Protein AF-A0AA39NQG2-F1 (afdb_monomer_lite)

Organism: Armillaria tabescens (NCBI:txid1929756)

Structure (mmCIF, N/CA/C/O backbone):
data_AF-A0AA39NQG2-F1
#
_entry.id   AF-A0AA39NQG2-F1
#
loop_
_atom_site.group_PDB
_atom_site.id
_atom_site.type_symbol
_atom_site.label_atom_id
_atom_site.label_alt_id
_atom_site.label_comp_id
_atom_site.label_asym_id
_atom_site.label_entity_id
_atom_site.label_seq_id
_atom_site.pdbx_PDB_ins_code
_atom_site.Cartn_x
_atom_site.Cartn_y
_atom_site.Cartn_z
_atom_site.occupancy
_atom_site.B_iso_or_equiv
_atom_site.auth_seq_id
_atom_site.auth_comp_id
_atom_site.auth_asym_id
_atom_site.auth_atom_id
_atom_site.pdbx_PDB_model_num
ATOM 1 N N . MET A 1 1 ? 39.127 31.289 37.286 1.00 45.72 1 MET A N 1
ATOM 2 C CA . MET A 1 1 ? 39.505 29.941 36.790 1.00 45.72 1 MET A CA 1
ATOM 3 C C . MET A 1 1 ? 38.501 28.937 37.347 1.00 45.72 1 MET A C 1
ATOM 5 O O . MET A 1 1 ? 38.246 29.080 38.537 1.00 45.72 1 MET A O 1
ATOM 9 N N . PRO A 1 2 ? 37.944 27.947 36.611 1.00 55.53 2 PRO A N 1
ATOM 10 C CA . PRO A 1 2 ? 37.909 27.670 35.160 1.00 55.53 2 PRO A CA 1
ATOM 11 C C . PRO A 1 2 ? 36.460 27.720 34.583 1.00 55.53 2 PRO A C 1
ATOM 13 O O . PRO A 1 2 ? 35.492 27.380 35.250 1.00 55.53 2 PRO A O 1
ATOM 16 N N . ARG A 1 3 ? 36.221 28.324 33.411 1.00 52.41 3 ARG A N 1
ATOM 17 C CA . ARG A 1 3 ? 36.031 27.669 32.093 1.00 52.41 3 ARG A CA 1
ATOM 18 C C . ARG A 1 3 ? 35.315 26.307 32.132 1.00 52.41 3 ARG A C 1
ATOM 20 O O . ARG A 1 3 ? 35.957 25.282 32.325 1.00 52.41 3 ARG A O 1
ATOM 27 N N . ARG A 1 4 ? 34.016 26.291 31.808 1.00 50.88 4 ARG A N 1
ATOM 28 C CA . ARG A 1 4 ? 33.350 25.113 31.232 1.00 50.88 4 ARG A CA 1
ATOM 29 C C . ARG A 1 4 ? 32.988 25.407 29.782 1.00 50.88 4 ARG A C 1
ATOM 31 O O . ARG A 1 4 ? 32.039 26.132 29.508 1.00 50.88 4 ARG A O 1
ATOM 38 N N . ARG A 1 5 ? 33.803 24.846 28.888 1.00 54.91 5 ARG A N 1
ATOM 39 C CA . ARG A 1 5 ? 33.453 24.590 27.493 1.00 54.91 5 ARG A CA 1
ATOM 40 C C . ARG A 1 5 ? 32.221 23.691 27.463 1.00 54.91 5 ARG A C 1
ATOM 42 O O . ARG A 1 5 ? 32.147 22.725 28.223 1.00 54.91 5 ARG A O 1
ATOM 49 N N . ARG A 1 6 ? 31.282 24.003 26.583 1.00 56.03 6 ARG A N 1
ATOM 50 C CA . ARG A 1 6 ? 30.398 22.997 26.011 1.00 56.03 6 ARG A CA 1
ATOM 51 C C . ARG A 1 6 ? 30.337 23.306 24.527 1.00 56.03 6 ARG A C 1
ATOM 53 O O . ARG A 1 6 ? 29.522 24.099 24.075 1.00 56.03 6 ARG A O 1
ATOM 60 N N . ASP A 1 7 ? 31.320 22.752 23.836 1.00 51.62 7 ASP A N 1
ATOM 61 C CA . ASP A 1 7 ? 31.281 22.562 22.401 1.00 51.62 7 ASP A CA 1
ATOM 62 C C . ASP A 1 7 ? 30.131 21.571 22.168 1.00 51.62 7 ASP A C 1
ATOM 64 O O . ASP A 1 7 ? 30.195 20.419 22.594 1.00 51.62 7 ASP A O 1
ATOM 68 N N . SER A 1 8 ? 29.007 22.062 21.652 1.00 57.19 8 SER A N 1
ATOM 69 C CA . SER A 1 8 ? 27.953 21.217 21.097 1.00 57.19 8 SER A CA 1
ATOM 70 C C . SER A 1 8 ? 28.073 21.312 19.587 1.00 57.19 8 SER A C 1
ATOM 72 O O . SER A 1 8 ? 27.482 22.190 18.953 1.00 57.19 8 SER A O 1
ATOM 74 N N . GLU A 1 9 ? 28.919 20.429 19.069 1.00 49.59 9 GLU A N 1
ATOM 75 C CA . GLU A 1 9 ? 28.976 19.999 17.679 1.00 49.59 9 GLU A CA 1
ATOM 76 C C . GLU A 1 9 ? 27.547 19.690 17.223 1.00 49.59 9 GLU A C 1
ATOM 78 O O . GLU A 1 9 ? 26.896 18.762 17.701 1.00 49.59 9 GLU A O 1
ATOM 83 N N . SER A 1 10 ? 27.018 20.540 16.350 1.00 49.47 10 SER A N 1
ATOM 84 C CA . SER A 1 10 ? 25.818 20.235 15.581 1.00 49.47 10 SER A CA 1
ATOM 85 C C . SER A 1 10 ? 26.284 19.590 14.285 1.00 49.47 10 SER A C 1
ATOM 87 O O . SER A 1 10 ? 26.287 20.217 13.228 1.00 49.47 10 SER A O 1
ATOM 89 N N . ASP A 1 11 ? 26.682 18.321 14.392 1.00 41.28 11 ASP A N 1
ATOM 90 C CA . ASP A 1 11 ? 26.715 17.400 13.261 1.00 41.28 11 ASP A CA 1
ATOM 91 C C . ASP A 1 11 ? 25.273 17.202 12.789 1.00 41.28 11 ASP A C 1
ATOM 93 O O . ASP A 1 11 ? 24.561 16.272 13.169 1.00 41.28 11 ASP A O 1
ATOM 97 N N . THR A 1 12 ? 24.808 18.149 11.976 1.00 50.22 12 THR A N 1
ATOM 98 C CA . THR A 1 12 ? 23.612 17.958 11.165 1.00 50.22 12 THR A CA 1
ATOM 99 C C . THR A 1 12 ? 24.048 17.054 10.025 1.00 50.22 12 THR A C 1
ATOM 101 O O . THR A 1 12 ? 24.598 17.512 9.025 1.00 50.22 12 THR A O 1
ATOM 104 N N . ALA A 1 13 ? 23.899 15.751 10.259 1.00 45.00 13 ALA A N 1
ATOM 105 C CA . ALA A 1 13 ? 24.133 14.708 9.281 1.00 45.00 13 ALA A CA 1
ATOM 106 C C . ALA A 1 13 ? 23.474 15.079 7.947 1.00 45.00 13 ALA A C 1
ATOM 108 O O . ALA A 1 13 ? 22.333 15.540 7.904 1.00 45.00 13 ALA A O 1
ATOM 109 N N . LEU A 1 14 ? 24.247 14.886 6.881 1.00 46.06 14 LEU A N 1
ATOM 110 C CA . LEU A 1 14 ? 23.876 15.117 5.498 1.00 46.06 14 LEU A CA 1
ATOM 111 C C . LEU A 1 14 ? 22.499 14.517 5.190 1.00 46.06 14 LEU A C 1
ATOM 113 O O . LEU A 1 14 ? 22.365 13.297 5.082 1.00 46.06 14 LEU A O 1
ATOM 117 N N . SER A 1 15 ? 21.506 15.369 4.940 1.00 40.84 15 SER A N 1
ATOM 118 C CA . SER A 1 15 ? 20.406 14.988 4.061 1.00 40.84 15 SER A CA 1
ATOM 119 C C . SER A 1 15 ? 21.021 14.754 2.690 1.00 40.84 15 SER A C 1
ATOM 121 O O . SER A 1 15 ? 21.443 15.692 2.013 1.00 40.84 15 SER A O 1
ATOM 123 N N . THR A 1 16 ? 21.135 13.488 2.305 1.00 49.53 16 THR A N 1
ATOM 124 C CA . THR A 1 16 ? 21.428 13.075 0.934 1.00 49.53 16 THR A CA 1
ATOM 125 C C . THR A 1 16 ? 20.194 13.416 0.100 1.00 49.53 16 THR A C 1
ATOM 127 O O . THR A 1 16 ? 19.411 12.550 -0.266 1.00 49.53 16 THR A O 1
ATOM 130 N N . GLU A 1 17 ? 19.947 14.707 -0.121 1.00 48.66 17 GLU A N 1
ATOM 131 C CA . GLU A 1 17 ? 18.965 15.153 -1.097 1.00 48.66 17 GLU A CA 1
ATOM 132 C C . GLU A 1 17 ? 19.571 14.846 -2.464 1.00 48.66 17 GLU A C 1
ATOM 134 O O . GLU A 1 17 ? 20.344 15.631 -3.016 1.00 48.66 17 GLU A O 1
ATOM 139 N N . SER A 1 18 ? 19.280 13.653 -2.986 1.00 57.19 18 SER A N 1
ATOM 140 C CA . SER A 1 18 ? 19.480 13.347 -4.396 1.00 57.19 18 SER A CA 1
ATOM 141 C C . SER A 1 18 ? 18.770 14.440 -5.194 1.00 57.19 18 SER A C 1
ATOM 143 O O . SER A 1 18 ? 17.544 14.521 -5.227 1.00 57.19 18 SER A O 1
ATOM 145 N N . SER A 1 19 ? 19.561 15.338 -5.783 1.00 60.22 19 SER A N 1
ATOM 146 C CA . SER A 1 19 ? 19.112 16.557 -6.471 1.00 60.22 19 SER A CA 1
ATOM 147 C C . SER A 1 19 ? 18.327 16.266 -7.762 1.00 60.22 19 SER A C 1
ATOM 149 O O . SER A 1 19 ? 17.821 17.182 -8.419 1.00 60.22 19 SER A O 1
ATOM 151 N N . SER A 1 20 ? 18.205 14.997 -8.145 1.00 77.25 20 SER A N 1
ATOM 152 C CA . SER A 1 20 ? 17.468 14.587 -9.328 1.00 77.25 20 SER A CA 1
ATOM 153 C C . SER A 1 20 ? 15.964 14.632 -9.120 1.00 77.25 20 SER A C 1
ATOM 155 O O . SER A 1 20 ? 15.408 14.135 -8.145 1.00 77.25 20 SER A O 1
ATOM 157 N N . SER A 1 21 ? 15.272 15.175 -10.119 1.00 88.94 21 SER A N 1
ATOM 158 C CA . SER A 1 21 ? 13.817 15.073 -10.196 1.00 88.94 21 SER A CA 1
ATOM 159 C C . SER A 1 21 ? 13.371 13.604 -10.277 1.00 88.94 21 SER A C 1
ATOM 161 O O . SER A 1 21 ? 14.021 12.823 -10.987 1.00 88.94 21 SER A O 1
ATOM 163 N N . PRO A 1 22 ? 12.249 13.240 -9.625 1.00 93.00 22 PRO A N 1
ATOM 164 C CA . PRO A 1 22 ? 11.753 11.871 -9.607 1.00 93.00 22 PRO A CA 1
ATOM 165 C C . PRO A 1 22 ? 11.480 11.356 -11.022 1.00 93.00 22 PRO A C 1
ATOM 167 O O . PRO A 1 22 ? 11.115 12.118 -11.924 1.00 93.00 22 PRO A O 1
ATOM 170 N N . VAL A 1 23 ? 11.679 10.056 -11.224 1.00 95.38 23 VAL A N 1
ATOM 171 C CA . VAL A 1 23 ? 11.378 9.373 -12.489 1.00 95.38 23 VAL A CA 1
ATOM 172 C C . VAL A 1 23 ? 9.986 8.765 -12.387 1.00 95.38 23 VAL A C 1
ATOM 174 O O . VAL A 1 23 ? 9.627 8.229 -11.342 1.00 95.38 23 VAL A O 1
ATOM 177 N N . SER A 1 24 ? 9.200 8.846 -13.460 1.00 96.19 24 SER A N 1
ATOM 178 C CA . SER A 1 24 ? 7.830 8.339 -13.494 1.00 96.19 24 SER A CA 1
ATOM 179 C C . SER A 1 24 ? 7.592 7.347 -14.629 1.00 96.19 24 SER A C 1
ATOM 181 O O . SER A 1 24 ? 8.215 7.424 -15.693 1.00 96.19 24 SER A O 1
ATOM 183 N N . ARG A 1 25 ? 6.689 6.392 -14.394 1.00 96.25 25 ARG A N 1
ATOM 184 C CA . ARG A 1 25 ? 6.181 5.439 -15.391 1.00 96.25 25 ARG A CA 1
ATOM 185 C C . ARG A 1 25 ? 4.843 4.877 -14.928 1.00 96.25 25 ARG A C 1
ATOM 187 O O . ARG A 1 25 ? 4.711 4.494 -13.774 1.00 96.25 25 ARG A O 1
ATOM 194 N N . ASP A 1 26 ? 3.864 4.807 -15.827 1.00 93.69 26 ASP A N 1
ATOM 195 C CA . ASP A 1 26 ? 2.546 4.196 -15.581 1.00 93.69 26 ASP A CA 1
ATOM 196 C C . ASP A 1 26 ? 1.810 4.728 -14.331 1.00 93.69 26 ASP A C 1
ATOM 198 O O . ASP A 1 26 ? 1.076 3.995 -13.675 1.00 93.69 26 ASP A O 1
ATOM 202 N N . GLY A 1 27 ? 2.017 6.001 -13.976 1.00 94.31 27 GLY A N 1
ATOM 203 C CA . GLY A 1 27 ? 1.431 6.612 -12.774 1.00 94.31 27 GLY A CA 1
ATOM 204 C C . GLY A 1 27 ? 2.169 6.308 -11.463 1.00 94.31 27 GLY A C 1
ATOM 205 O O . GLY A 1 27 ? 1.760 6.800 -10.413 1.00 94.31 27 GLY A O 1
ATOM 206 N N . PHE A 1 28 ? 3.266 5.552 -11.521 1.00 97.19 28 PHE A N 1
ATOM 207 C CA . PHE A 1 28 ? 4.201 5.357 -10.418 1.00 97.19 28 PHE A CA 1
ATOM 208 C C . PHE A 1 28 ? 5.394 6.297 -10.548 1.00 97.19 28 PHE A C 1
ATOM 210 O O . PHE A 1 28 ? 5.809 6.656 -11.654 1.00 97.19 28 PHE A O 1
ATOM 217 N N . PHE A 1 29 ? 5.962 6.666 -9.406 1.00 97.25 29 PHE A N 1
ATOM 218 C CA . PHE A 1 29 ? 7.083 7.585 -9.298 1.00 97.25 29 PHE A CA 1
ATOM 219 C C . PHE A 1 29 ? 8.147 7.017 -8.359 1.00 97.25 29 PHE A C 1
ATOM 221 O O . PHE A 1 29 ? 7.831 6.285 -7.424 1.00 97.25 29 PHE A O 1
ATOM 228 N N . TYR A 1 30 ? 9.405 7.376 -8.599 1.00 96.38 30 TYR A N 1
ATOM 229 C CA . TYR A 1 30 ? 10.538 7.014 -7.753 1.00 96.38 30 TYR A CA 1
ATOM 230 C C . TYR A 1 30 ? 11.434 8.236 -7.542 1.00 96.38 30 TYR A C 1
ATOM 232 O O . TYR A 1 30 ? 11.827 8.891 -8.512 1.00 96.38 30 TYR A O 1
ATOM 240 N N . ASP A 1 31 ? 11.729 8.557 -6.283 1.00 94.00 31 ASP A N 1
ATOM 241 C CA . ASP A 1 31 ? 12.478 9.748 -5.848 1.00 94.00 31 ASP A CA 1
ATOM 242 C C . ASP A 1 31 ? 13.848 9.439 -5.226 1.00 94.00 31 ASP A C 1
ATOM 244 O O . ASP A 1 31 ? 14.484 10.342 -4.694 1.00 94.00 31 ASP A O 1
ATOM 248 N N . GLY A 1 32 ? 14.292 8.181 -5.268 1.00 91.94 32 GLY A N 1
ATOM 249 C CA . GLY A 1 32 ? 15.520 7.734 -4.606 1.00 91.94 32 GLY A CA 1
ATOM 250 C C . GLY A 1 32 ? 15.270 7.034 -3.272 1.00 91.94 32 GLY A C 1
ATOM 251 O O . GLY A 1 32 ? 16.029 6.130 -2.924 1.00 91.94 32 GLY A O 1
ATOM 252 N N . HIS A 1 33 ? 14.183 7.372 -2.570 1.00 91.81 33 HIS A N 1
ATOM 253 C CA . HIS A 1 33 ? 13.829 6.759 -1.288 1.00 91.81 33 HIS A CA 1
ATOM 254 C C . HIS A 1 33 ? 12.900 5.561 -1.451 1.00 91.81 33 HIS A C 1
ATOM 256 O O . HIS A 1 33 ? 13.041 4.570 -0.736 1.00 91.81 33 HIS A O 1
ATOM 262 N N . GLY A 1 34 ? 11.961 5.632 -2.392 1.00 94.19 34 GLY A N 1
ATOM 263 C CA . GLY A 1 34 ? 11.066 4.517 -2.657 1.00 94.19 34 GLY A CA 1
ATOM 264 C C . GLY A 1 34 ? 10.059 4.792 -3.761 1.00 94.19 34 GLY A C 1
ATOM 265 O O . GLY A 1 34 ? 9.941 5.902 -4.281 1.00 94.19 34 GLY A O 1
ATOM 266 N N . LEU A 1 35 ? 9.311 3.748 -4.112 1.00 96.56 35 LEU A N 1
ATOM 267 C CA . LEU A 1 35 ? 8.194 3.853 -5.037 1.00 96.56 35 LEU A CA 1
ATOM 268 C C . LEU A 1 35 ? 7.014 4.564 -4.360 1.00 96.56 35 LEU A C 1
ATOM 270 O O . LEU A 1 35 ? 6.553 4.152 -3.292 1.00 96.56 35 LEU A O 1
ATOM 274 N N . PHE A 1 36 ? 6.475 5.595 -5.003 1.00 97.50 36 PHE A N 1
ATOM 275 C CA . PHE A 1 36 ? 5.274 6.286 -4.547 1.00 97.50 36 PHE A CA 1
ATOM 276 C C . PHE A 1 36 ? 4.273 6.510 -5.678 1.00 97.50 36 PHE A C 1
ATOM 278 O O . PHE A 1 36 ? 4.601 6.489 -6.865 1.00 97.50 36 PHE A O 1
ATOM 285 N N . VAL A 1 37 ? 3.024 6.735 -5.282 1.00 97.44 37 VAL A N 1
ATOM 286 C CA . VAL A 1 37 ? 1.923 7.121 -6.168 1.00 97.44 37 VAL A CA 1
ATOM 287 C C . VAL A 1 37 ? 1.378 8.456 -5.680 1.00 97.44 37 VAL A C 1
ATOM 289 O O . VAL A 1 37 ? 1.297 8.702 -4.473 1.00 97.44 37 VAL A O 1
ATOM 292 N N . GLU A 1 38 ? 1.008 9.326 -6.614 1.00 96.69 38 GLU A N 1
ATOM 293 C CA . GLU A 1 38 ? 0.337 10.587 -6.308 1.00 96.69 38 GLU A CA 1
ATOM 294 C C . GLU A 1 38 ? -1.180 10.412 -6.421 1.00 96.69 38 GLU A C 1
ATOM 296 O O . GLU A 1 38 ? -1.715 10.136 -7.494 1.00 96.69 38 GLU A O 1
ATOM 301 N N . VAL A 1 39 ? -1.885 10.572 -5.299 1.00 96.12 39 VAL A N 1
ATOM 302 C CA . VAL A 1 39 ? -3.352 10.544 -5.233 1.00 96.12 39 VAL A CA 1
ATOM 303 C C . VAL A 1 39 ? -3.821 11.841 -4.597 1.00 96.12 39 VAL A C 1
ATOM 305 O O . VAL A 1 39 ? -3.354 12.206 -3.523 1.00 96.12 39 VAL A O 1
ATOM 308 N N . ASP A 1 40 ? -4.744 12.545 -5.256 1.00 93.75 40 ASP A N 1
ATOM 309 C CA . ASP A 1 40 ? -5.255 13.845 -4.800 1.00 93.75 40 ASP A CA 1
ATOM 310 C C . ASP A 1 40 ? -4.115 14.862 -4.527 1.00 93.75 40 ASP A C 1
ATOM 312 O O . ASP A 1 40 ? -4.145 15.605 -3.548 1.00 93.75 40 ASP A O 1
ATOM 316 N N . SER A 1 41 ? -3.085 14.864 -5.389 1.00 94.44 41 SER A N 1
ATOM 317 C CA . SER A 1 41 ? -1.869 15.698 -5.283 1.00 94.44 41 SER A CA 1
ATOM 318 C C . SER A 1 41 ? -0.993 15.434 -4.049 1.00 94.44 41 SER A C 1
ATOM 320 O O . SER A 1 41 ? -0.126 16.243 -3.720 1.00 94.44 41 SER A O 1
ATOM 322 N N . ILE A 1 42 ? -1.195 14.305 -3.368 1.00 95.94 42 ILE A N 1
ATOM 323 C CA . ILE A 1 42 ? -0.416 13.889 -2.200 1.00 95.94 42 ILE A CA 1
ATOM 324 C C . ILE A 1 42 ? 0.352 12.612 -2.542 1.00 95.94 42 ILE A C 1
ATOM 326 O O . ILE A 1 42 ? -0.193 11.672 -3.121 1.00 95.94 42 ILE A O 1
ATOM 330 N N . ARG A 1 43 ? 1.636 12.586 -2.171 1.00 96.56 43 ARG A N 1
ATOM 331 C CA . ARG A 1 43 ? 2.531 11.443 -2.378 1.00 96.56 43 ARG A CA 1
ATOM 332 C C . ARG A 1 43 ? 2.326 10.394 -1.298 1.00 96.56 43 ARG A C 1
ATOM 334 O O . ARG A 1 43 ? 2.337 10.708 -0.107 1.00 96.56 43 ARG A O 1
ATOM 341 N N . HIS A 1 44 ? 2.198 9.144 -1.721 1.00 97.12 44 HIS A N 1
ATOM 342 C CA . HIS A 1 44 ? 2.081 8.003 -0.826 1.00 97.12 44 HIS A CA 1
ATOM 343 C C . HIS A 1 44 ? 3.012 6.877 -1.241 1.00 97.12 44 HIS A C 1
ATOM 345 O O . HIS A 1 44 ? 2.885 6.321 -2.335 1.00 97.12 44 HIS A O 1
ATOM 351 N N . TYR A 1 45 ? 3.903 6.515 -0.326 1.00 97.25 45 TYR A N 1
ATOM 352 C CA . TYR A 1 45 ? 4.708 5.306 -0.420 1.00 97.25 45 TYR A CA 1
ATOM 353 C C . TYR A 1 45 ? 3.865 4.074 -0.083 1.00 97.25 45 TYR A C 1
ATOM 355 O O . TYR A 1 45 ? 2.809 4.176 0.558 1.00 97.25 45 TYR A O 1
ATOM 363 N N . ARG A 1 46 ? 4.337 2.914 -0.534 1.00 96.62 46 ARG A N 1
ATOM 364 C CA . ARG A 1 46 ? 3.779 1.622 -0.132 1.00 96.62 46 ARG A CA 1
ATOM 365 C C . ARG A 1 46 ? 4.001 1.431 1.371 1.00 96.62 46 ARG A C 1
ATOM 367 O O . ARG A 1 46 ? 5.091 1.693 1.866 1.00 96.62 46 ARG A O 1
ATOM 374 N N . GLU A 1 47 ? 2.952 1.033 2.079 1.00 96.50 47 GLU A N 1
ATOM 375 C CA . GLU A 1 47 ? 3.032 0.655 3.494 1.00 96.50 47 GLU A CA 1
ATOM 376 C C . GLU A 1 47 ? 3.330 -0.847 3.595 1.00 96.50 47 GLU A C 1
ATOM 378 O O . GLU A 1 47 ? 2.950 -1.605 2.704 1.00 96.50 47 GLU A O 1
ATOM 383 N N . ASP A 1 48 ? 3.985 -1.290 4.665 1.00 95.12 48 ASP A N 1
ATOM 384 C CA . ASP A 1 48 ? 4.197 -2.721 4.901 1.00 95.12 48 ASP A CA 1
ATOM 385 C C . ASP A 1 48 ? 2.863 -3.437 5.158 1.00 95.12 48 ASP A C 1
ATOM 387 O O . ASP A 1 48 ? 1.945 -2.861 5.754 1.00 95.12 48 ASP A O 1
ATOM 391 N N . SER A 1 49 ? 2.752 -4.708 4.755 1.00 94.69 49 SER A N 1
ATOM 392 C CA . SER A 1 49 ? 1.517 -5.493 4.918 1.00 94.69 49 SER A CA 1
ATOM 393 C C . SER A 1 49 ? 1.055 -5.553 6.371 1.00 94.69 49 SER A C 1
ATOM 395 O O . SER A 1 49 ? -0.126 -5.355 6.643 1.00 94.69 49 SER A O 1
ATOM 397 N N . ASP A 1 50 ? 1.987 -5.741 7.304 1.00 95.00 50 ASP A N 1
ATOM 398 C CA . ASP A 1 50 ? 1.704 -5.885 8.734 1.00 95.00 50 ASP A CA 1
ATOM 399 C C . ASP A 1 50 ? 1.167 -4.579 9.325 1.00 95.00 50 ASP A C 1
ATOM 401 O O . ASP A 1 50 ? 0.147 -4.556 10.021 1.00 95.00 50 ASP A O 1
ATOM 405 N N . SER A 1 51 ? 1.824 -3.465 8.990 1.00 95.00 51 SER A N 1
ATOM 406 C CA . SER A 1 51 ? 1.416 -2.116 9.387 1.00 95.00 51 SER A CA 1
ATOM 407 C C . SER A 1 51 ? 0.050 -1.756 8.803 1.00 95.00 51 SER A C 1
ATOM 409 O O . SER A 1 51 ? -0.799 -1.185 9.495 1.00 95.00 51 SER A O 1
ATOM 411 N N . LEU A 1 52 ? -0.194 -2.121 7.541 1.00 96.00 52 LEU A N 1
ATOM 412 C CA . LEU A 1 52 ? -1.466 -1.892 6.870 1.00 96.00 52 LEU A CA 1
ATOM 413 C C . LEU A 1 52 ? -2.583 -2.750 7.474 1.00 96.00 52 LEU A C 1
ATOM 415 O O . LEU A 1 52 ? -3.674 -2.235 7.726 1.00 96.00 52 LEU A O 1
ATOM 419 N N . HIS A 1 53 ? -2.314 -4.023 7.761 1.00 95.94 53 HIS A N 1
ATOM 420 C CA . HIS A 1 53 ? -3.262 -4.925 8.404 1.00 95.94 53 HIS A CA 1
ATOM 421 C C . HIS A 1 53 ? -3.639 -4.413 9.800 1.00 95.94 53 HIS A C 1
ATOM 423 O O . HIS A 1 53 ? -4.821 -4.218 10.081 1.00 95.94 53 HIS A O 1
ATOM 429 N N . ALA A 1 54 ? -2.650 -4.061 10.630 1.00 94.56 54 ALA A N 1
ATOM 430 C CA . ALA A 1 54 ? -2.871 -3.496 11.962 1.00 94.56 54 ALA A CA 1
ATOM 431 C C . ALA A 1 54 ? -3.722 -2.213 11.938 1.00 94.56 54 ALA A C 1
ATOM 433 O O . ALA A 1 54 ? -4.523 -1.972 12.844 1.00 94.56 54 ALA A O 1
ATOM 434 N N . LEU A 1 55 ? -3.576 -1.394 10.892 1.00 94.94 55 LEU A N 1
ATOM 435 C CA . LEU A 1 55 ? -4.377 -0.189 10.679 1.00 94.94 55 LEU A CA 1
ATOM 436 C C . LEU A 1 55 ? -5.833 -0.510 10.289 1.00 94.94 55 LEU A C 1
ATOM 438 O O . LEU A 1 55 ? -6.757 0.210 10.680 1.00 94.94 55 LEU A O 1
ATOM 442 N N . LEU A 1 56 ? -6.047 -1.563 9.496 1.00 94.88 56 LEU A N 1
ATOM 443 C CA . LEU A 1 56 ? -7.365 -1.978 9.008 1.00 94.88 56 LEU A CA 1
ATOM 444 C C . LEU A 1 56 ? -8.172 -2.734 10.065 1.00 94.88 56 LEU A C 1
ATOM 446 O O . LEU A 1 56 ? -9.387 -2.542 10.138 1.00 94.88 56 LEU A O 1
ATOM 450 N N . THR A 1 57 ? -7.510 -3.539 10.894 1.00 94.75 57 THR A N 1
ATOM 451 C CA . THR A 1 57 ? -8.126 -4.324 11.972 1.00 94.75 57 THR A CA 1
ATOM 452 C C . THR A 1 57 ? -8.036 -3.640 13.333 1.00 94.75 57 THR A C 1
ATOM 454 O O . THR A 1 57 ? -8.246 -4.286 14.360 1.00 94.75 57 THR A O 1
ATOM 457 N N . HIS A 1 58 ? -7.700 -2.347 13.372 1.00 93.56 58 HIS A N 1
ATOM 458 C CA . HIS A 1 58 ? -7.616 -1.613 14.626 1.00 93.56 58 HIS A CA 1
ATOM 459 C C . HIS A 1 58 ? -8.968 -1.612 15.350 1.00 93.56 58 HIS A C 1
ATOM 461 O O . HIS A 1 58 ? -9.991 -1.214 14.788 1.00 93.56 58 HIS A O 1
ATOM 467 N N . VAL A 1 59 ? -8.948 -2.020 16.617 1.00 91.25 59 VAL A N 1
ATOM 468 C CA . VAL A 1 59 ? -10.093 -1.962 17.525 1.00 91.25 59 VAL A CA 1
ATOM 469 C C . VAL A 1 59 ? -9.754 -0.975 18.632 1.00 91.25 59 VAL A C 1
ATOM 471 O O . VAL A 1 59 ? -8.709 -1.106 19.273 1.00 91.25 59 VAL A O 1
ATOM 474 N N . ASP A 1 60 ? -10.637 0.000 18.851 1.00 88.25 60 ASP A N 1
ATOM 475 C CA . ASP A 1 60 ? -10.447 0.991 19.906 1.00 88.25 60 ASP A CA 1
ATOM 476 C C . ASP A 1 60 ? -10.320 0.290 21.271 1.00 88.25 60 ASP A C 1
ATOM 478 O O . ASP A 1 60 ? -11.121 -0.598 21.593 1.00 88.25 60 ASP A O 1
ATOM 482 N N . PRO A 1 61 ? -9.322 0.664 22.093 1.00 87.94 61 PRO A N 1
ATOM 483 C CA . PRO A 1 61 ? -9.136 0.049 23.395 1.00 87.94 61 PRO A CA 1
ATOM 484 C C . PRO A 1 61 ? -10.359 0.309 24.287 1.00 87.94 61 PRO A C 1
ATOM 486 O O . PRO A 1 61 ? -10.945 1.397 24.234 1.00 87.94 61 PRO A O 1
ATOM 489 N N . PRO A 1 62 ? -10.742 -0.655 25.144 1.00 88.81 62 PRO A N 1
ATOM 490 C CA . PRO A 1 62 ? -11.865 -0.465 26.045 1.00 88.81 62 PRO A CA 1
ATOM 491 C C . PRO A 1 62 ? -11.600 0.713 26.997 1.00 88.81 62 PRO A C 1
ATOM 493 O O . PRO A 1 62 ? -10.447 0.973 27.364 1.00 88.81 62 PRO A O 1
ATOM 496 N N . PRO A 1 63 ? -12.658 1.419 27.434 1.00 90.88 63 PRO A N 1
ATOM 497 C CA . PRO A 1 63 ? -12.514 2.531 28.357 1.00 90.88 63 PRO A CA 1
ATOM 498 C C . PRO A 1 63 ? -11.880 2.063 29.668 1.00 90.88 63 PRO A C 1
ATOM 500 O O . PRO A 1 63 ? -12.251 1.038 30.241 1.00 90.88 63 PRO A O 1
ATOM 503 N N . VAL A 1 64 ? -10.914 2.837 30.157 1.00 92.12 64 VAL A N 1
ATOM 504 C CA . VAL A 1 64 ? -10.202 2.514 31.394 1.00 92.12 64 VAL A CA 1
ATOM 505 C C . VAL A 1 64 ? -11.020 3.003 32.584 1.00 92.12 64 VAL A C 1
ATOM 507 O O . VAL A 1 64 ? -11.379 4.183 32.665 1.00 92.12 64 VAL A O 1
ATOM 510 N N . TYR A 1 65 ? -11.275 2.101 33.530 1.00 93.69 65 TYR A N 1
ATOM 511 C CA . TYR A 1 65 ? -11.941 2.393 34.798 1.00 93.69 65 TYR A CA 1
ATOM 512 C C . TYR A 1 65 ? -10.921 2.472 35.941 1.00 93.69 65 TYR A C 1
ATOM 514 O O . TYR A 1 65 ? -9.887 1.804 35.942 1.00 93.69 65 TYR A O 1
ATOM 522 N N . THR A 1 66 ? -11.199 3.314 36.931 1.00 92.50 66 THR A N 1
ATOM 523 C CA . THR A 1 66 ? -10.445 3.376 38.186 1.00 92.50 66 THR A CA 1
ATOM 524 C C . THR A 1 66 ? -10.801 2.189 39.087 1.00 92.50 66 THR A C 1
ATOM 526 O O . THR A 1 66 ? -11.808 1.514 38.879 1.00 92.50 66 THR A O 1
ATOM 529 N N . LYS A 1 67 ? -10.022 1.964 40.155 1.00 90.81 67 LYS A N 1
ATOM 530 C CA . LYS A 1 67 ? -10.311 0.915 41.157 1.00 90.81 67 LYS A CA 1
ATOM 531 C C . LYS A 1 67 ? -11.696 1.053 41.804 1.00 90.81 67 LYS A C 1
ATOM 533 O O . LYS A 1 67 ? -12.255 0.067 42.258 1.00 90.81 67 LYS A O 1
ATOM 538 N N . SER A 1 68 ? -12.239 2.269 41.837 1.00 88.31 68 SER A N 1
ATOM 539 C CA . SER A 1 68 ? -13.584 2.578 42.333 1.00 88.31 68 SER A CA 1
ATOM 540 C C . SER A 1 68 ? -14.697 2.362 41.297 1.00 88.31 68 SER A C 1
ATOM 542 O O . SER A 1 68 ? -15.842 2.698 41.572 1.00 88.31 68 SER A O 1
ATOM 544 N N . GLY A 1 69 ? -14.384 1.862 40.097 1.00 91.31 69 GLY A N 1
ATOM 545 C CA . GLY A 1 69 ? -15.357 1.651 39.020 1.00 91.31 69 GLY A CA 1
ATOM 546 C C . GLY A 1 69 ? -15.767 2.924 38.267 1.00 91.31 69 GLY A C 1
ATOM 547 O O . GLY A 1 69 ? -16.620 2.870 37.388 1.00 91.31 69 GLY A O 1
ATOM 548 N N . THR A 1 70 ? -15.164 4.077 38.567 1.00 91.94 70 THR A N 1
ATOM 549 C CA . THR A 1 70 ? -15.420 5.337 37.847 1.00 91.94 70 THR A CA 1
ATOM 550 C C . THR A 1 70 ? -14.528 5.448 36.613 1.00 91.94 70 THR A C 1
ATOM 552 O O . THR A 1 70 ? -13.393 4.975 36.633 1.00 91.94 70 THR A O 1
ATOM 555 N N . LEU A 1 71 ? -15.005 6.079 35.535 1.00 91.69 71 LEU A N 1
ATOM 556 C CA . LEU A 1 71 ? -14.197 6.299 34.328 1.00 91.69 71 LEU A CA 1
ATOM 557 C C . LEU A 1 71 ? -12.923 7.083 34.666 1.00 91.69 71 LEU A C 1
ATOM 559 O O . LEU A 1 71 ? -12.973 8.143 35.296 1.00 91.69 71 LEU A O 1
ATOM 563 N N . ALA A 1 72 ? -11.770 6.566 34.247 1.00 90.44 72 ALA A N 1
ATOM 564 C CA . ALA A 1 72 ? -10.504 7.245 34.461 1.00 90.44 72 ALA A CA 1
ATOM 565 C C . ALA A 1 72 ? -10.477 8.571 33.685 1.00 90.44 72 ALA A C 1
ATOM 567 O O . ALA A 1 72 ? -10.832 8.631 32.508 1.00 90.44 72 ALA A O 1
ATOM 568 N N . LYS A 1 73 ? -9.998 9.644 34.331 1.00 90.12 73 LYS A N 1
ATOM 569 C CA . LYS A 1 73 ? -9.847 10.968 33.696 1.00 90.12 73 LYS A CA 1
ATOM 570 C C . LYS A 1 73 ? -8.891 10.937 32.497 1.00 90.12 73 LYS A C 1
ATOM 572 O O . LYS A 1 73 ? -9.011 11.753 31.590 1.00 90.12 73 LYS A O 1
ATOM 577 N N . ARG A 1 74 ? -7.919 10.022 32.514 1.00 89.50 74 ARG A N 1
ATOM 578 C CA . ARG A 1 74 ? -6.992 9.778 31.408 1.00 89.50 74 ARG A CA 1
ATOM 579 C C . ARG A 1 74 ? -7.435 8.513 30.687 1.00 89.50 74 ARG A C 1
ATOM 581 O O . ARG A 1 74 ? -7.263 7.422 31.220 1.00 89.50 74 ARG A O 1
ATOM 588 N N . GLN A 1 75 ? -8.022 8.695 29.513 1.00 90.94 75 GLN A N 1
ATOM 589 C CA . GLN A 1 75 ? -8.311 7.613 28.580 1.00 90.94 75 GLN A CA 1
ATOM 590 C C . GLN A 1 75 ? -7.123 7.423 27.627 1.00 90.94 75 GLN A C 1
ATOM 592 O O . GLN A 1 75 ? -6.307 8.345 27.486 1.00 90.94 75 GLN A O 1
ATOM 597 N N . PRO A 1 76 ? -7.005 6.250 26.985 1.00 86.94 76 PRO A N 1
ATOM 598 C CA . PRO A 1 76 ? -6.075 6.069 25.883 1.00 86.94 76 PRO A CA 1
ATOM 599 C C . PRO A 1 76 ? -6.296 7.162 24.825 1.00 86.94 76 PRO A C 1
ATOM 601 O O . PRO A 1 76 ? -7.441 7.577 24.614 1.00 86.94 76 PRO A O 1
ATOM 604 N N . PRO A 1 77 ? -5.233 7.658 24.169 1.00 87.12 77 PRO A N 1
ATOM 605 C CA . PRO A 1 77 ? -5.393 8.581 23.057 1.00 87.12 77 PRO A CA 1
ATOM 606 C C . PRO A 1 77 ? -6.311 7.968 21.990 1.00 87.12 77 PRO A C 1
ATOM 608 O O . PRO A 1 77 ? -6.156 6.784 21.683 1.00 87.12 77 PRO A O 1
ATOM 611 N N . PRO A 1 78 ? -7.246 8.746 21.416 1.00 86.56 78 PRO A N 1
ATOM 612 C CA . PRO A 1 78 ? -8.093 8.247 20.344 1.00 86.56 78 PRO A CA 1
ATOM 613 C C . PRO A 1 78 ? -7.227 7.881 19.139 1.00 86.56 78 PRO A C 1
ATOM 615 O O . PRO A 1 78 ? -6.308 8.622 18.770 1.00 86.56 78 PRO A O 1
ATOM 618 N N . PHE A 1 79 ? -7.525 6.743 18.518 1.00 90.12 79 PHE A N 1
ATOM 619 C CA . PHE A 1 79 ? -6.805 6.295 17.339 1.00 90.12 79 PHE A CA 1
ATOM 620 C C . PHE A 1 79 ? -7.027 7.254 16.167 1.00 90.12 79 PHE A C 1
ATOM 622 O O . PHE A 1 79 ? -8.154 7.615 15.819 1.00 90.12 79 PHE A O 1
ATOM 629 N N . LYS A 1 80 ? -5.927 7.684 15.542 1.00 91.88 80 LYS A N 1
ATOM 630 C CA . LYS A 1 80 ? -5.970 8.597 14.402 1.00 91.88 80 LYS A CA 1
ATOM 631 C C . LYS A 1 80 ? -5.834 7.818 13.104 1.00 91.88 80 LYS A C 1
ATOM 633 O O . LYS A 1 80 ? -4.734 7.552 12.629 1.00 91.88 80 LYS A O 1
ATOM 638 N N . ASP A 1 81 ? -6.980 7.503 12.523 1.00 94.75 81 ASP A N 1
ATOM 639 C CA . ASP A 1 81 ? -7.057 6.807 11.248 1.00 94.75 81 ASP A CA 1
ATOM 640 C C . ASP A 1 81 ? -6.466 7.642 10.092 1.00 94.75 81 ASP A C 1
ATOM 642 O O . ASP A 1 81 ? -6.621 8.869 10.032 1.00 94.75 81 ASP A O 1
ATOM 646 N N . ARG A 1 82 ? -5.819 6.968 9.135 1.00 96.06 82 ARG A N 1
ATOM 647 C CA . ARG A 1 82 ? -5.274 7.588 7.920 1.00 96.06 82 ARG A CA 1
ATOM 648 C C . ARG A 1 82 ? -6.406 8.147 7.037 1.00 96.06 82 ARG A C 1
ATOM 650 O O . ARG A 1 82 ? -7.555 7.683 7.095 1.00 96.06 82 ARG A O 1
ATOM 657 N N . PRO A 1 83 ? -6.136 9.170 6.213 1.00 96.38 83 PRO A N 1
ATOM 658 C CA . PRO A 1 83 ? -7.158 9.750 5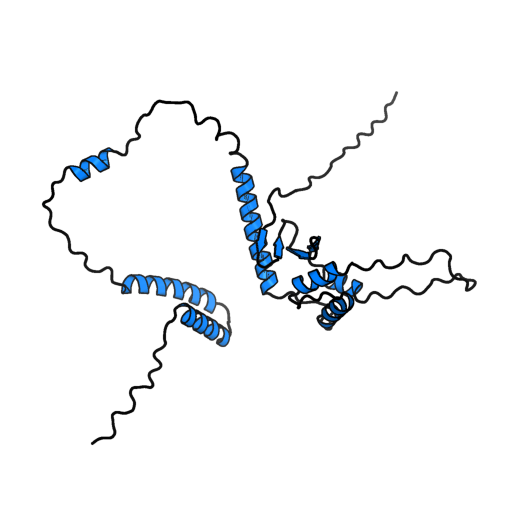.348 1.00 96.38 83 PRO A CA 1
ATOM 659 C C . PRO A 1 83 ? -7.508 8.825 4.167 1.00 96.38 83 PRO A C 1
ATOM 661 O O . PRO A 1 83 ? -6.841 7.830 3.915 1.00 96.38 83 PRO A O 1
ATOM 664 N N . GLY A 1 84 ? -8.585 9.129 3.434 1.00 96.25 84 GLY A N 1
ATOM 665 C CA . GLY A 1 84 ? -9.079 8.259 2.355 1.00 96.25 84 GLY A CA 1
ATOM 666 C C . GLY A 1 84 ? -8.072 8.026 1.222 1.00 96.25 84 GLY A C 1
ATOM 667 O O . GLY A 1 84 ? -7.889 6.884 0.818 1.00 96.25 84 GLY A O 1
ATOM 668 N N . HIS A 1 85 ? -7.400 9.084 0.759 1.00 96.81 85 HIS A N 1
ATOM 669 C CA . HIS A 1 85 ? -6.414 9.048 -0.332 1.00 96.81 85 HIS A CA 1
ATOM 670 C C . HIS A 1 85 ? -5.238 8.099 -0.045 1.00 96.81 85 HIS A C 1
ATOM 672 O O . HIS A 1 85 ? -4.794 7.414 -0.960 1.00 96.81 85 HIS A O 1
ATOM 678 N N . PHE A 1 86 ? -4.847 7.937 1.227 1.00 97.75 86 PHE A N 1
ATOM 679 C CA . PHE A 1 86 ? -3.855 6.939 1.642 1.00 97.75 86 PHE A CA 1
ATOM 680 C C . PHE A 1 86 ? -4.282 5.516 1.255 1.00 97.75 86 PHE A C 1
ATOM 682 O O . PHE A 1 86 ? -3.542 4.811 0.580 1.00 97.75 86 PHE A O 1
ATOM 689 N N . TYR A 1 87 ? -5.503 5.105 1.609 1.00 97.88 87 TYR A N 1
ATOM 690 C CA . TYR A 1 87 ? -6.008 3.764 1.283 1.00 97.88 87 TYR A CA 1
ATOM 691 C C . TYR A 1 87 ? -6.174 3.553 -0.221 1.00 97.88 87 TYR A C 1
ATOM 693 O O . TYR A 1 87 ? -5.941 2.459 -0.725 1.00 97.88 8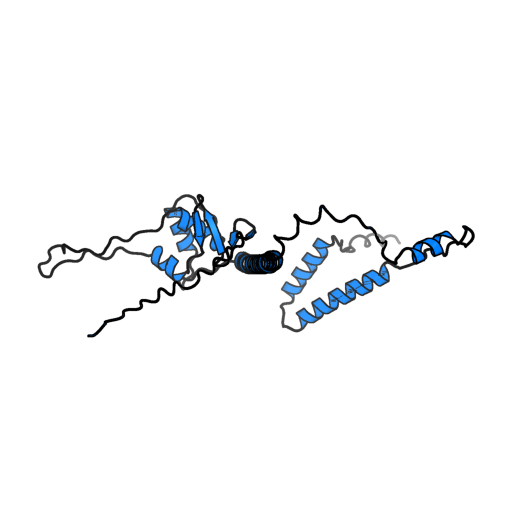7 TYR A O 1
ATOM 701 N N . ARG A 1 88 ? -6.551 4.608 -0.951 1.00 97.38 88 ARG A N 1
ATOM 702 C CA . ARG A 1 88 ? -6.623 4.556 -2.415 1.00 97.38 88 ARG A CA 1
ATOM 703 C C . ARG A 1 88 ? -5.249 4.334 -3.035 1.00 97.38 88 ARG A C 1
ATOM 705 O O . ARG A 1 88 ? -5.142 3.545 -3.962 1.00 97.38 88 ARG A O 1
ATOM 712 N N . ALA A 1 89 ? -4.220 5.000 -2.517 1.00 97.56 89 ALA A N 1
ATOM 713 C CA . ALA A 1 89 ? -2.855 4.807 -2.983 1.00 97.56 89 ALA A CA 1
ATOM 714 C C . ALA A 1 89 ? -2.347 3.392 -2.688 1.00 97.56 89 ALA A C 1
ATOM 716 O O . ALA A 1 89 ? -1.744 2.783 -3.564 1.00 97.56 89 ALA A O 1
ATOM 717 N N . GLN A 1 90 ? -2.657 2.836 -1.509 1.00 97.75 90 GLN A N 1
ATOM 718 C CA . GLN A 1 90 ? -2.302 1.445 -1.208 1.00 97.75 90 GLN A CA 1
ATOM 719 C C . GLN A 1 90 ? -2.953 0.471 -2.199 1.00 97.75 90 GLN A C 1
ATOM 721 O O . GLN A 1 90 ? -2.259 -0.389 -2.726 1.00 97.75 90 GLN A O 1
ATOM 726 N N . LEU A 1 91 ? -4.234 0.647 -2.559 1.00 97.44 91 LEU A N 1
ATOM 727 C CA . LEU A 1 91 ? -4.861 -0.185 -3.601 1.00 97.44 91 LEU A CA 1
ATOM 728 C C . LEU A 1 91 ? -4.046 -0.187 -4.904 1.00 97.44 91 LEU A C 1
ATOM 730 O O . LEU A 1 91 ? -3.822 -1.249 -5.473 1.00 97.44 91 LEU A O 1
ATOM 734 N N . VAL A 1 92 ? -3.559 0.978 -5.343 1.00 97.31 92 VAL A N 1
ATOM 735 C CA . VAL A 1 92 ? -2.738 1.091 -6.560 1.00 97.31 92 VAL A CA 1
ATOM 736 C C . VAL A 1 92 ? -1.402 0.357 -6.408 1.00 97.31 92 VAL A C 1
ATOM 738 O O . VAL A 1 92 ? -1.008 -0.367 -7.320 1.00 97.31 92 VAL A O 1
ATOM 741 N N . HIS A 1 93 ? -0.734 0.482 -5.257 1.00 97.19 93 HIS A N 1
ATOM 742 C CA . HIS A 1 93 ? 0.531 -0.214 -4.967 1.00 97.19 93 HIS A CA 1
ATOM 743 C C . HIS A 1 93 ? 0.415 -1.739 -4.977 1.00 97.19 93 HIS A C 1
ATOM 745 O O . HIS A 1 93 ? 1.368 -2.413 -5.355 1.00 97.19 93 HIS A O 1
ATOM 751 N N . TYR A 1 94 ? -0.745 -2.280 -4.607 1.00 96.88 94 TYR A N 1
ATOM 752 C CA . TYR A 1 94 ? -1.020 -3.721 -4.636 1.00 96.88 94 TYR A CA 1
ATOM 753 C C . TYR A 1 94 ? -1.746 -4.175 -5.913 1.00 96.88 94 TYR A C 1
ATOM 755 O O . TYR A 1 94 ? -2.187 -5.314 -6.008 1.00 96.88 94 TYR A O 1
ATOM 763 N N . GLY A 1 95 ? -1.884 -3.299 -6.916 1.00 95.81 95 GLY A N 1
ATOM 764 C CA . GLY A 1 95 ? -2.531 -3.622 -8.193 1.00 95.81 95 GLY A CA 1
ATOM 765 C C . GLY A 1 95 ? -4.039 -3.875 -8.104 1.00 95.81 95 GLY A C 1
ATOM 766 O O . GLY A 1 95 ? -4.629 -4.446 -9.020 1.00 95.81 95 GLY A O 1
ATOM 767 N N . LEU A 1 96 ? -4.680 -3.434 -7.023 1.00 96.38 96 LEU A N 1
ATOM 768 C CA . LEU A 1 96 ? -6.123 -3.507 -6.831 1.00 96.38 96 LEU A CA 1
ATOM 769 C C . LEU A 1 96 ? -6.815 -2.311 -7.495 1.00 96.38 96 LEU A C 1
ATOM 771 O O . LEU A 1 96 ? -6.256 -1.220 -7.640 1.00 96.38 96 LEU A O 1
ATOM 775 N N . LYS A 1 97 ? -8.084 -2.490 -7.877 1.00 95.38 97 LYS A N 1
ATOM 776 C CA . LYS A 1 97 ? -8.864 -1.421 -8.512 1.00 95.38 97 LYS A CA 1
ATOM 777 C C . LYS A 1 97 ? -9.041 -0.240 -7.541 1.00 95.38 97 LYS A C 1
ATOM 779 O O . LYS A 1 97 ? -9.606 -0.435 -6.462 1.00 95.38 97 LYS A O 1
ATOM 784 N N . PRO A 1 98 ? -8.640 0.990 -7.910 1.00 94.25 98 PRO A N 1
ATOM 785 C CA . PRO A 1 98 ? -8.785 2.145 -7.034 1.00 94.25 98 PRO A CA 1
ATOM 786 C C . PRO A 1 98 ? -10.264 2.512 -6.860 1.00 94.25 98 PRO A C 1
ATOM 788 O O . PRO A 1 98 ? -11.030 2.572 -7.824 1.00 94.25 98 PRO A O 1
ATOM 791 N N . VAL A 1 99 ? -10.666 2.788 -5.618 1.00 96.62 99 VAL A N 1
ATOM 792 C CA . VAL A 1 99 ? -12.042 3.167 -5.263 1.00 96.62 99 VAL A CA 1
ATOM 793 C C . VAL A 1 99 ? -12.051 4.488 -4.511 1.00 96.62 99 VAL A C 1
ATOM 795 O O . VAL A 1 99 ? -11.220 4.731 -3.644 1.00 96.62 99 VAL A O 1
ATOM 798 N N . THR A 1 100 ? -13.018 5.356 -4.800 1.00 94.19 100 THR A N 1
ATOM 799 C CA . THR A 1 100 ? -13.103 6.675 -4.160 1.00 94.19 100 THR A CA 1
ATOM 800 C C . THR A 1 100 ? -13.565 6.586 -2.698 1.00 94.19 100 THR A C 1
ATOM 802 O O . THR A 1 100 ? -13.068 7.293 -1.821 1.00 94.19 100 THR A O 1
ATOM 805 N N . VAL A 1 101 ? -14.495 5.698 -2.370 1.00 96.94 101 VAL A N 1
ATOM 806 C CA . VAL A 1 101 ? -15.059 5.609 -1.018 1.00 96.94 101 VAL A CA 1
ATOM 807 C C . VAL A 1 101 ? -14.072 4.947 -0.048 1.00 96.94 101 VAL A C 1
ATOM 809 O O . VAL A 1 101 ? -13.717 3.784 -0.217 1.00 96.94 101 VAL A O 1
ATOM 812 N N . LYS A 1 102 ? -13.688 5.651 1.030 1.00 96.12 102 LYS A N 1
ATOM 813 C CA . LYS A 1 102 ? -12.721 5.166 2.041 1.00 96.12 102 LYS A CA 1
ATOM 814 C C . LYS A 1 102 ? -13.106 3.807 2.636 1.00 96.12 102 LYS A C 1
ATOM 816 O O . LYS A 1 102 ? -12.269 2.917 2.712 1.00 96.12 102 LYS A O 1
ATOM 821 N N . LYS A 1 103 ? -14.369 3.634 3.043 1.00 96.56 103 LYS A N 1
ATOM 822 C CA . LYS A 1 103 ? -14.859 2.370 3.625 1.00 96.56 103 LYS A CA 1
ATOM 823 C C . LYS A 1 103 ? -14.753 1.206 2.634 1.00 96.56 103 LYS A C 1
ATOM 825 O O . LYS A 1 103 ? -14.354 0.117 3.027 1.00 96.56 103 LYS A O 1
ATOM 830 N N . ALA A 1 104 ? -15.065 1.453 1.361 1.00 97.19 104 ALA A N 1
ATOM 831 C CA . ALA A 1 104 ? -14.944 0.448 0.309 1.00 97.19 104 ALA A CA 1
ATOM 832 C C . ALA A 1 104 ? -13.475 0.102 0.029 1.00 97.19 104 ALA A C 1
ATOM 834 O O . ALA A 1 104 ? -13.150 -1.071 -0.098 1.00 97.19 104 ALA A O 1
ATOM 835 N N . ALA A 1 105 ? -12.582 1.097 0.020 1.00 97.19 105 ALA A N 1
ATOM 836 C CA . ALA A 1 105 ? -11.149 0.867 -0.144 1.00 97.19 105 ALA A CA 1
ATOM 837 C C . ALA A 1 105 ? -10.564 0.006 0.986 1.00 97.19 105 ALA A C 1
ATOM 839 O O . ALA A 1 105 ? -9.837 -0.942 0.713 1.00 97.19 105 ALA A O 1
ATOM 840 N N . LYS A 1 106 ? -10.938 0.278 2.245 1.00 97.12 106 LYS A N 1
ATOM 841 C CA . LYS A 1 106 ? -10.552 -0.568 3.386 1.00 97.12 106 LYS A CA 1
ATOM 842 C C . LYS A 1 106 ? -11.066 -1.998 3.250 1.00 97.12 106 LYS A C 1
ATOM 844 O O . LYS A 1 106 ? -10.317 -2.926 3.508 1.00 97.12 106 LYS A O 1
ATOM 849 N N . GLY A 1 107 ? -12.330 -2.161 2.854 1.00 96.69 107 GLY A N 1
ATOM 850 C CA . GLY A 1 107 ? -12.928 -3.480 2.649 1.00 96.69 107 GLY A CA 1
ATOM 851 C C . GLY A 1 107 ? -12.219 -4.275 1.554 1.00 96.69 107 GLY A C 1
ATOM 852 O O . GLY A 1 107 ? -11.940 -5.447 1.760 1.00 96.69 107 GLY A O 1
ATOM 853 N N . LEU A 1 108 ? -11.872 -3.623 0.439 1.00 97.25 108 LEU A N 1
ATOM 854 C CA . LEU A 1 108 ? -11.118 -4.241 -0.654 1.00 97.25 108 LEU A CA 1
ATOM 855 C C . LEU A 1 108 ? -9.707 -4.647 -0.234 1.00 97.25 108 LEU A C 1
ATOM 857 O O . LEU A 1 108 ? -9.291 -5.761 -0.533 1.00 97.25 108 LEU A O 1
ATOM 861 N N . LEU A 1 109 ? -8.994 -3.768 0.477 1.00 96.88 109 LEU A N 1
ATOM 862 C CA . LEU A 1 109 ? -7.678 -4.103 1.019 1.00 96.88 109 LEU A CA 1
ATOM 863 C C . LEU A 1 109 ? -7.781 -5.294 1.969 1.00 96.88 109 LEU A C 1
ATOM 865 O O . LEU A 1 109 ? -7.062 -6.260 1.778 1.00 96.88 109 LEU A O 1
ATOM 869 N N . LEU A 1 110 ? -8.718 -5.262 2.924 1.00 96.44 110 LEU A N 1
ATOM 870 C CA . LEU A 1 110 ? -8.913 -6.346 3.888 1.00 96.44 110 LEU A CA 1
ATOM 871 C C . LEU A 1 110 ? -9.283 -7.674 3.208 1.00 96.44 110 LEU A C 1
ATOM 873 O O . LEU A 1 110 ? -8.810 -8.718 3.630 1.00 96.44 110 LEU A O 1
ATOM 877 N N . SER A 1 111 ? -10.090 -7.637 2.142 1.00 96.19 111 SER A N 1
ATOM 878 C CA . SER A 1 111 ? -10.454 -8.837 1.374 1.00 96.19 111 SER A CA 1
ATOM 879 C C . SER A 1 111 ? -9.316 -9.417 0.537 1.00 96.19 111 SER A C 1
ATOM 881 O O . SER A 1 111 ? -9.433 -10.549 0.086 1.00 96.19 111 SER A O 1
ATOM 883 N N . ALA A 1 112 ? -8.268 -8.633 0.284 1.00 96.12 112 ALA A N 1
ATOM 884 C CA . ALA A 1 112 ? -7.120 -9.057 -0.506 1.00 96.12 112 ALA A CA 1
ATOM 885 C C . ALA A 1 112 ? -6.007 -9.686 0.347 1.00 96.12 112 ALA A C 1
ATOM 887 O O . ALA A 1 112 ? -5.066 -10.225 -0.223 1.00 96.12 112 ALA A O 1
ATOM 888 N N . PHE A 1 113 ? -6.087 -9.600 1.680 1.00 96.19 113 PHE A N 1
ATOM 889 C CA . PHE A 1 113 ? -5.136 -10.273 2.562 1.00 96.19 113 PHE A CA 1
ATOM 890 C C . PHE A 1 113 ? -5.353 -11.786 2.551 1.00 96.19 113 PHE A C 1
ATOM 892 O O . PHE A 1 113 ? -6.491 -12.263 2.582 1.00 96.19 113 PHE A O 1
ATOM 899 N N . ASP A 1 114 ? -4.246 -12.520 2.572 1.00 93.31 114 ASP A N 1
ATOM 900 C CA . ASP A 1 114 ? -4.242 -13.970 2.714 1.00 93.31 114 ASP A CA 1
ATOM 901 C C . ASP A 1 114 ? -4.479 -14.397 4.174 1.00 93.31 114 ASP A C 1
ATOM 903 O O . ASP A 1 114 ? -4.558 -13.578 5.094 1.00 93.31 114 ASP A O 1
ATOM 907 N N . GLN A 1 115 ? -4.560 -15.711 4.410 1.00 89.44 115 GLN A N 1
ATOM 908 C CA . GLN A 1 115 ? -4.749 -16.287 5.752 1.00 89.44 115 GLN A CA 1
ATOM 909 C C . GLN A 1 115 ? -3.621 -15.914 6.729 1.00 89.44 115 GLN A C 1
ATOM 911 O O . GLN A 1 115 ? -3.854 -15.831 7.934 1.00 89.44 115 GLN A O 1
ATOM 916 N N . ASP A 1 116 ? -2.428 -15.636 6.202 1.00 90.50 116 ASP A N 1
ATOM 917 C CA . ASP A 1 116 ? -1.245 -15.250 6.974 1.00 90.50 116 ASP A CA 1
ATOM 918 C C . ASP A 1 116 ? -1.170 -13.735 7.252 1.00 90.50 116 ASP A C 1
ATOM 920 O O . ASP A 1 116 ? -0.179 -13.251 7.795 1.00 90.50 116 ASP A O 1
ATOM 924 N N . ASN A 1 117 ? -2.214 -12.969 6.909 1.00 90.38 117 ASN A N 1
ATOM 925 C CA . ASN A 1 117 ? -2.249 -11.500 6.979 1.00 90.38 117 ASN A CA 1
ATOM 926 C C . ASN A 1 117 ? -1.162 -10.818 6.133 1.00 90.38 117 ASN A C 1
ATOM 928 O O . ASN A 1 117 ? -0.770 -9.679 6.395 1.00 90.38 117 ASN A O 1
ATOM 932 N N . THR A 1 118 ? -0.708 -11.492 5.082 1.00 93.12 118 THR A N 1
ATOM 933 C CA . THR A 1 118 ? 0.218 -10.958 4.088 1.00 93.12 118 THR A CA 1
ATOM 934 C C . THR A 1 118 ? -0.550 -10.483 2.858 1.00 93.12 118 THR A C 1
ATOM 936 O O . THR A 1 118 ? -1.649 -10.952 2.559 1.00 93.12 118 THR A O 1
ATOM 939 N N . LEU A 1 119 ? 0.011 -9.489 2.169 1.00 94.38 119 LEU A N 1
ATOM 940 C CA . LEU A 1 119 ? -0.555 -8.947 0.938 1.00 94.38 119 LEU A CA 1
ATOM 941 C C . LEU A 1 119 ? 0.526 -8.957 -0.139 1.00 94.38 119 LEU A C 1
ATOM 943 O O . LEU A 1 119 ? 1.505 -8.210 -0.053 1.00 94.38 119 LEU A O 1
ATOM 947 N N . ALA A 1 120 ? 0.361 -9.828 -1.132 1.00 93.88 120 ALA A N 1
ATOM 948 C CA . ALA A 1 120 ? 1.320 -9.980 -2.216 1.00 93.88 120 ALA A CA 1
ATOM 949 C C . ALA A 1 120 ? 1.284 -8.772 -3.165 1.00 93.88 120 ALA A C 1
ATOM 951 O O . ALA A 1 120 ? 0.223 -8.303 -3.581 1.00 93.88 120 ALA A O 1
ATOM 952 N N . VAL A 1 121 ? 2.465 -8.270 -3.531 1.00 95.81 121 VAL A N 1
ATOM 953 C CA . VAL A 1 121 ? 2.602 -7.231 -4.557 1.00 95.81 121 VAL A CA 1
ATOM 954 C C . VAL A 1 121 ? 2.716 -7.913 -5.922 1.00 95.81 121 VAL A C 1
ATOM 956 O O . VAL A 1 121 ? 3.585 -8.766 -6.083 1.00 95.81 121 VAL A O 1
ATOM 959 N N . PRO A 1 122 ? 1.910 -7.528 -6.928 1.00 96.06 122 PRO A N 1
ATOM 960 C CA . PRO A 1 122 ? 2.017 -8.095 -8.269 1.00 96.06 122 PRO A CA 1
ATOM 961 C C . PRO A 1 122 ? 3.411 -7.919 -8.890 1.00 96.06 122 PRO A C 1
ATOM 963 O O . PRO A 1 122 ? 3.968 -6.817 -8.870 1.00 96.06 122 PRO A O 1
ATOM 966 N N . ASP A 1 123 ? 3.922 -8.958 -9.558 1.00 96.94 123 ASP A N 1
ATOM 967 C CA . ASP A 1 123 ? 5.254 -8.971 -10.193 1.00 96.94 123 ASP A CA 1
ATOM 968 C C . ASP A 1 123 ? 5.489 -7.802 -11.149 1.00 96.94 123 ASP A C 1
ATOM 970 O O . ASP A 1 123 ? 6.590 -7.255 -11.241 1.00 96.94 123 ASP A O 1
ATOM 974 N N . ARG A 1 124 ? 4.434 -7.370 -11.848 1.00 96.00 124 ARG A N 1
ATOM 975 C CA . ARG A 1 124 ? 4.479 -6.198 -12.729 1.00 96.00 124 ARG A CA 1
ATOM 976 C C . ARG A 1 124 ? 4.966 -4.952 -11.985 1.00 96.00 124 ARG A C 1
ATOM 978 O O . ARG A 1 124 ? 5.741 -4.183 -12.543 1.00 96.00 124 ARG A O 1
ATOM 985 N N . ILE A 1 125 ? 4.509 -4.744 -10.752 1.00 96.12 125 ILE A N 1
ATOM 986 C CA . ILE A 1 125 ? 4.860 -3.573 -9.941 1.00 96.12 125 ILE A CA 1
ATOM 987 C C . ILE A 1 125 ? 6.291 -3.704 -9.416 1.00 96.12 125 ILE A C 1
ATOM 989 O O . ILE A 1 125 ? 7.037 -2.731 -9.470 1.00 96.12 125 ILE A O 1
ATOM 993 N N . LEU A 1 126 ? 6.715 -4.904 -9.010 1.00 96.44 126 LEU A N 1
ATOM 994 C CA . LEU A 1 126 ? 8.100 -5.158 -8.592 1.00 96.44 126 LEU A CA 1
ATOM 995 C C . LEU A 1 126 ? 9.101 -4.907 -9.731 1.00 96.44 126 LEU A C 1
ATOM 997 O O . LEU A 1 126 ? 10.130 -4.261 -9.530 1.00 96.44 126 LEU A O 1
ATOM 1001 N N . ARG A 1 127 ? 8.777 -5.343 -10.956 1.00 97.00 127 ARG A N 1
ATOM 1002 C CA . ARG A 1 127 ? 9.584 -5.043 -12.153 1.00 97.00 127 ARG A CA 1
ATOM 1003 C C . ARG A 1 127 ? 9.620 -3.543 -12.448 1.00 97.00 127 ARG A C 1
ATOM 1005 O O . ARG A 1 127 ? 10.681 -3.007 -12.752 1.00 97.00 127 ARG A O 1
ATOM 1012 N N . LEU A 1 128 ? 8.485 -2.851 -12.318 1.00 96.69 128 LEU A N 1
ATOM 1013 C CA . LEU A 1 128 ? 8.423 -1.394 -12.482 1.00 96.69 128 LEU A CA 1
ATOM 1014 C C . LEU A 1 128 ? 9.282 -0.656 -11.449 1.00 96.69 128 LEU A C 1
ATOM 1016 O O . LEU A 1 128 ? 9.953 0.308 -11.808 1.00 96.69 128 LEU A O 1
ATOM 1020 N N . GLU A 1 129 ? 9.281 -1.104 -10.195 1.00 96.31 129 GLU A N 1
ATOM 1021 C CA . GLU A 1 129 ? 10.107 -0.546 -9.123 1.00 96.31 129 GLU A CA 1
ATOM 1022 C C . GLU A 1 129 ? 11.602 -0.686 -9.446 1.00 96.31 129 GLU A C 1
ATOM 1024 O O . GLU A 1 129 ? 12.337 0.302 -9.390 1.00 96.31 129 GLU A O 1
ATOM 1029 N N . ALA A 1 130 ? 12.037 -1.872 -9.882 1.00 96.94 130 ALA A N 1
ATOM 1030 C CA . ALA A 1 130 ? 13.415 -2.114 -10.308 1.00 96.94 130 ALA A CA 1
ATOM 1031 C C . ALA A 1 130 ? 13.816 -1.256 -11.524 1.00 96.94 130 ALA A C 1
ATOM 1033 O O . ALA A 1 130 ? 14.870 -0.614 -11.511 1.00 96.94 130 ALA A O 1
ATOM 1034 N N . ASP A 1 131 ? 12.956 -1.182 -12.545 1.00 96.62 131 ASP A N 1
ATOM 1035 C CA . ASP A 1 131 ? 13.173 -0.359 -13.739 1.00 96.62 131 ASP A CA 1
ATOM 1036 C C . ASP A 1 131 ? 13.302 1.132 -13.391 1.00 96.62 131 ASP A C 1
ATOM 1038 O O . ASP A 1 131 ? 14.159 1.840 -13.929 1.00 96.62 131 ASP A O 1
ATOM 1042 N N . LEU A 1 132 ? 12.424 1.638 -12.520 1.00 96.06 132 LEU A N 1
ATOM 1043 C CA . LEU A 1 132 ? 12.422 3.040 -12.105 1.00 96.06 132 LEU A CA 1
ATOM 1044 C C . LEU A 1 132 ? 13.648 3.376 -11.263 1.00 96.06 132 LEU A C 1
ATOM 1046 O O . LEU A 1 132 ? 14.265 4.417 -11.495 1.00 96.06 132 LEU A O 1
ATOM 1050 N N . LYS A 1 133 ? 14.042 2.478 -10.358 1.00 95.81 133 LYS A N 1
ATOM 1051 C CA . LYS A 1 133 ? 15.269 2.612 -9.578 1.00 95.81 133 LYS A CA 1
ATOM 1052 C C . LYS A 1 133 ? 16.501 2.681 -10.484 1.00 95.81 133 LYS A C 1
ATOM 1054 O O . LYS A 1 133 ? 17.285 3.617 -10.363 1.00 95.81 133 LYS A O 1
ATOM 1059 N N . ALA A 1 134 ? 16.622 1.780 -11.461 1.00 95.38 134 ALA A N 1
ATOM 1060 C CA . ALA A 1 134 ? 17.733 1.791 -12.415 1.00 95.38 134 ALA A CA 1
ATOM 1061 C C . ALA A 1 134 ? 17.786 3.090 -13.243 1.00 95.38 134 ALA A C 1
ATOM 1063 O O . ALA A 1 134 ? 18.855 3.674 -13.437 1.00 95.38 134 ALA A O 1
ATOM 1064 N N . LYS A 1 135 ? 16.627 3.587 -13.699 1.00 93.81 135 LYS A N 1
ATOM 1065 C CA . LYS A 1 135 ? 16.533 4.870 -14.417 1.00 93.81 135 LYS A CA 1
ATOM 1066 C C . LYS A 1 135 ? 16.911 6.060 -13.540 1.00 93.81 135 LYS A C 1
ATOM 1068 O O . LYS A 1 135 ? 17.558 6.987 -14.026 1.00 93.81 135 LYS A O 1
ATOM 1073 N N . PHE A 1 136 ? 16.502 6.049 -12.274 1.00 93.94 136 PHE A N 1
ATOM 1074 C CA . PHE A 1 136 ? 16.846 7.096 -11.318 1.00 93.94 136 PHE A CA 1
ATOM 1075 C C . PHE A 1 136 ? 18.355 7.119 -11.057 1.00 93.94 136 PHE A C 1
ATOM 1077 O O . PHE A 1 136 ? 18.978 8.161 -11.224 1.00 93.94 136 PHE A O 1
ATOM 1084 N N . GLU A 1 137 ? 18.971 5.962 -10.805 1.00 92.19 137 GLU A N 1
ATOM 1085 C CA . GLU A 1 137 ? 20.423 5.846 -10.616 1.00 92.19 137 GLU A CA 1
ATOM 1086 C C . GLU A 1 137 ? 21.223 6.279 -11.857 1.00 92.19 137 GLU A C 1
ATOM 1088 O O . GLU A 1 137 ? 22.273 6.914 -11.742 1.00 92.19 137 GLU A O 1
ATOM 1093 N N . GLN A 1 138 ? 20.744 5.960 -13.065 1.00 90.56 138 GLN A N 1
ATOM 1094 C CA . GLN A 1 138 ? 21.373 6.423 -14.306 1.00 90.56 138 GLN A CA 1
ATOM 1095 C C . GLN A 1 138 ? 21.308 7.950 -14.432 1.00 90.56 138 GLN A C 1
ATOM 1097 O O . GLN A 1 138 ? 22.281 8.586 -14.846 1.00 90.56 138 GLN A O 1
ATOM 1102 N N . LYS A 1 139 ? 20.165 8.538 -14.070 1.00 88.69 139 LYS A N 1
ATOM 1103 C CA . LYS A 1 139 ? 19.957 9.984 -14.088 1.00 88.69 139 LYS A CA 1
ATOM 1104 C C . LYS A 1 139 ? 20.823 10.685 -13.044 1.00 88.69 139 LYS A C 1
ATOM 1106 O O . LYS A 1 139 ? 21.481 11.659 -13.398 1.00 88.69 139 LYS A O 1
ATOM 1111 N N . ASP A 1 140 ? 20.897 10.161 -11.824 1.00 85.56 140 ASP A N 1
ATOM 1112 C CA . ASP A 1 140 ? 21.766 10.683 -10.766 1.00 85.56 140 ASP A CA 1
ATOM 1113 C C . ASP A 1 140 ? 23.226 10.724 -11.220 1.00 85.56 140 ASP A C 1
ATOM 1115 O O . ASP A 1 140 ? 23.840 11.794 -11.235 1.00 85.56 140 ASP A O 1
ATOM 1119 N N . LYS A 1 141 ? 23.752 9.611 -11.744 1.00 83.88 141 LYS A N 1
ATOM 1120 C CA . LYS A 1 141 ? 25.124 9.543 -12.284 1.00 83.88 141 LYS A CA 1
ATOM 1121 C C . LYS A 1 141 ? 25.363 10.545 -13.423 1.00 83.88 141 LYS A C 1
ATOM 1123 O O . LYS A 1 141 ? 26.438 11.143 -13.533 1.00 83.88 141 LYS A O 1
ATOM 1128 N N . ALA A 1 142 ? 24.371 10.765 -14.287 1.00 79.44 142 ALA A N 1
ATOM 1129 C CA . ALA A 1 142 ? 24.460 11.777 -15.339 1.00 79.44 142 ALA A CA 1
ATOM 1130 C C . ALA A 1 142 ? 24.483 13.205 -14.765 1.00 79.44 142 ALA A C 1
ATOM 1132 O O . ALA A 1 142 ? 25.230 14.056 -15.253 1.00 79.44 142 ALA A O 1
ATOM 1133 N N . THR A 1 143 ? 23.708 13.480 -13.711 1.00 72.81 143 THR A N 1
ATOM 1134 C CA . THR A 1 143 ? 23.708 14.796 -13.059 1.00 72.81 143 THR A CA 1
ATOM 1135 C C . THR A 1 143 ? 25.033 15.101 -12.363 1.00 72.81 143 THR A C 1
ATOM 1137 O O . THR A 1 143 ? 25.550 16.206 -12.530 1.00 72.81 143 THR A O 1
ATOM 1140 N N . GLU A 1 144 ? 25.652 14.115 -11.709 1.00 66.44 144 GLU A N 1
ATOM 1141 C CA . GLU A 1 144 ? 26.979 14.252 -11.091 1.00 66.44 144 GLU A CA 1
ATOM 1142 C C . GLU A 1 144 ? 28.075 14.534 -12.130 1.00 66.44 144 GLU A C 1
ATOM 1144 O O . GLU A 1 144 ? 28.911 15.421 -11.954 1.00 66.44 144 GLU A O 1
ATOM 1149 N N . THR A 1 145 ? 28.045 13.837 -13.268 1.00 63.03 145 THR A N 1
ATOM 1150 C CA . THR A 1 145 ? 29.049 14.010 -14.333 1.00 63.03 145 THR A CA 1
ATOM 1151 C C . THR A 1 145 ? 28.854 15.290 -15.158 1.00 63.03 145 THR A C 1
ATOM 1153 O O . THR A 1 145 ? 29.819 15.813 -15.727 1.00 63.03 145 THR A O 1
ATOM 1156 N N . CYS A 1 146 ? 27.635 15.843 -15.213 1.00 52.91 146 CYS A N 1
ATOM 1157 C CA . CYS A 1 146 ? 27.330 17.092 -15.921 1.00 52.91 146 CYS A CA 1
ATOM 1158 C C . CYS A 1 146 ? 27.367 18.354 -15.033 1.00 52.91 146 CYS A C 1
ATOM 1160 O O . CYS A 1 146 ? 27.508 19.462 -15.560 1.00 52.91 146 CYS A O 1
ATOM 1162 N N . GLY A 1 147 ? 27.308 18.207 -13.702 1.00 51.72 147 GLY A N 1
ATOM 1163 C CA . GLY A 1 147 ? 27.361 19.310 -12.733 1.00 51.72 147 GLY A CA 1
ATOM 1164 C C . GLY A 1 147 ? 28.651 20.136 -12.804 1.00 51.72 147 GLY A C 1
ATOM 1165 O O . GLY A 1 147 ? 28.629 21.339 -12.558 1.00 51.72 147 GLY A O 1
ATOM 1166 N N . ASN A 1 148 ? 29.746 19.534 -13.278 1.00 47.72 148 ASN A N 1
ATOM 1167 C CA . ASN A 1 148 ? 31.037 20.202 -13.476 1.00 47.72 148 ASN A CA 1
ATOM 1168 C C . ASN A 1 148 ? 31.186 20.927 -14.831 1.00 47.72 148 ASN A C 1
ATOM 1170 O O . ASN A 1 148 ? 32.257 21.456 -15.121 1.00 47.72 148 ASN A O 1
ATOM 1174 N N . LYS A 1 149 ? 30.147 20.978 -15.680 1.00 47.38 149 LYS A N 1
ATOM 1175 C CA . LYS A 1 149 ? 30.209 21.628 -17.010 1.00 47.38 149 LYS A CA 1
ATOM 1176 C C . LYS A 1 149 ? 29.379 22.913 -17.134 1.00 47.38 149 LYS A C 1
ATOM 1178 O O . LYS A 1 149 ? 29.264 23.457 -18.229 1.00 47.38 149 LYS A O 1
ATOM 1183 N N . LYS A 1 150 ? 28.833 23.449 -16.035 1.00 48.06 150 LYS A N 1
ATOM 1184 C CA . LYS A 1 150 ? 28.016 24.682 -16.058 1.00 48.06 150 LYS A CA 1
ATOM 1185 C C . LYS A 1 150 ? 28.797 26.008 -16.032 1.00 48.06 150 LYS A C 1
ATOM 1187 O O . LYS A 1 150 ? 28.181 27.057 -15.902 1.00 48.06 150 LYS A O 1
ATOM 1192 N N . THR A 1 151 ? 30.116 26.004 -16.239 1.00 45.38 151 THR A N 1
ATOM 1193 C CA . THR A 1 151 ? 30.939 27.235 -16.294 1.00 45.38 151 THR A CA 1
ATOM 1194 C C . THR A 1 151 ? 31.764 27.407 -17.576 1.00 45.38 151 THR A C 1
ATOM 1196 O O . THR A 1 151 ? 32.740 28.150 -17.568 1.00 45.38 151 THR A O 1
ATOM 1199 N N . VAL A 1 152 ? 31.407 26.762 -18.699 1.00 47.66 152 VAL A N 1
ATOM 1200 C CA . VAL A 1 152 ? 32.202 26.889 -19.951 1.00 47.66 152 VAL A CA 1
ATOM 1201 C C . VAL A 1 152 ? 31.396 27.328 -21.182 1.00 47.66 152 VAL A C 1
ATOM 1203 O O . VAL A 1 152 ? 31.977 27.604 -22.226 1.00 47.66 152 VAL A O 1
ATOM 1206 N N . VAL A 1 153 ? 30.070 27.482 -21.099 1.00 47.19 153 VAL A N 1
ATOM 1207 C CA . VAL A 1 153 ? 29.280 27.851 -22.297 1.00 47.19 153 VAL A CA 1
ATOM 1208 C C . VAL A 1 153 ? 29.249 29.366 -22.564 1.00 47.19 153 VAL A C 1
ATOM 1210 O O . VAL A 1 153 ? 28.863 29.776 -23.651 1.00 47.19 153 VAL A O 1
ATOM 1213 N N . ASP A 1 154 ? 29.745 30.202 -21.645 1.00 45.09 154 ASP A N 1
ATOM 1214 C CA . ASP A 1 154 ? 29.727 31.670 -21.809 1.00 45.09 154 ASP A CA 1
ATOM 1215 C C . ASP A 1 154 ? 31.063 32.280 -22.290 1.00 45.09 154 ASP A C 1
ATOM 1217 O O . ASP A 1 154 ? 31.198 33.494 -22.425 1.00 45.09 154 ASP A O 1
ATOM 1221 N N . SER A 1 155 ? 32.076 31.456 -22.592 1.00 42.94 155 SER A N 1
ATOM 1222 C CA . SER A 1 155 ? 33.394 31.933 -23.053 1.00 42.94 155 SER A CA 1
ATOM 1223 C C . SER A 1 155 ? 33.748 31.568 -24.500 1.00 42.94 155 SER A C 1
ATOM 1225 O O . SER A 1 155 ? 34.820 31.942 -24.975 1.00 42.94 155 SER A O 1
ATOM 1227 N N . PHE A 1 156 ? 32.847 30.938 -25.264 1.00 43.78 156 PHE A N 1
ATOM 1228 C CA . PHE A 1 156 ? 33.117 30.581 -26.669 1.00 43.78 156 PHE A CA 1
ATOM 1229 C C . PHE A 1 156 ? 32.842 31.711 -27.684 1.00 43.78 156 PHE A C 1
ATOM 1231 O O . PHE A 1 156 ? 32.909 31.501 -28.893 1.00 43.78 156 PHE A O 1
ATOM 1238 N N . VAL A 1 157 ? 32.594 32.943 -27.221 1.00 49.78 157 VAL A N 1
ATOM 1239 C CA . VAL A 1 157 ? 32.573 34.148 -28.070 1.00 49.78 157 VAL A CA 1
ATOM 1240 C C . VAL A 1 157 ? 33.777 35.017 -27.734 1.00 49.78 157 VAL A C 1
ATOM 1242 O O . VAL A 1 157 ? 33.652 36.045 -27.072 1.00 49.78 157 VAL A O 1
ATOM 1245 N N . ARG A 1 158 ? 34.958 34.568 -28.167 1.00 48.56 158 ARG A N 1
ATOM 1246 C CA . ARG A 1 158 ? 36.145 35.375 -28.509 1.00 48.56 158 ARG A CA 1
ATOM 1247 C C . ARG A 1 158 ? 37.344 34.437 -28.601 1.00 48.56 158 ARG A C 1
ATOM 1249 O O . ARG A 1 158 ? 38.027 34.235 -27.613 1.00 48.56 158 ARG A O 1
ATOM 1256 N N . ASN A 1 159 ? 37.588 33.870 -29.783 1.00 39.00 159 ASN A N 1
ATOM 1257 C CA . ASN A 1 159 ? 38.940 33.707 -30.328 1.00 39.00 159 ASN A CA 1
ATOM 1258 C C . ASN A 1 159 ? 38.868 33.257 -31.792 1.00 39.00 159 ASN A C 1
ATOM 1260 O O . ASN A 1 159 ? 38.799 32.079 -32.126 1.00 39.00 159 ASN A O 1
ATOM 1264 N N . LYS A 1 160 ? 38.901 34.252 -32.685 1.00 50.97 160 LYS A N 1
ATOM 1265 C CA . LYS A 1 160 ? 39.246 34.068 -34.093 1.00 50.97 160 LYS A CA 1
ATOM 1266 C C . LYS A 1 160 ? 40.740 33.742 -34.187 1.00 50.97 160 LYS A C 1
ATOM 1268 O O . LYS A 1 160 ? 41.551 34.652 -34.054 1.00 50.97 160 LYS A O 1
ATOM 1273 N N . LYS A 1 161 ? 41.090 32.489 -34.485 1.00 42.84 161 LYS A N 1
ATOM 1274 C CA . LYS A 1 161 ? 42.162 32.146 -35.440 1.00 42.84 161 LYS A CA 1
ATOM 1275 C C . LYS A 1 161 ? 42.066 30.662 -35.802 1.00 42.84 161 LYS A C 1
ATOM 1277 O O . LYS A 1 161 ? 42.570 29.801 -35.090 1.00 42.84 161 LYS A O 1
ATOM 1282 N N . LEU A 1 162 ? 41.371 30.391 -36.906 1.00 50.41 162 LEU A N 1
ATOM 1283 C CA . LEU A 1 162 ? 41.357 29.093 -37.575 1.00 50.41 162 LEU A CA 1
ATOM 1284 C C . LEU A 1 162 ? 42.798 28.673 -37.909 1.00 50.41 162 LEU A C 1
ATOM 1286 O O . LEU A 1 162 ? 43.502 29.390 -38.620 1.00 50.41 162 LEU A O 1
ATOM 1290 N N . LYS A 1 163 ? 43.198 27.491 -37.441 1.00 47.38 163 LYS A N 1
ATOM 1291 C CA . LYS A 1 163 ? 44.099 26.600 -38.177 1.00 47.38 163 LYS A CA 1
ATOM 1292 C C . LYS A 1 163 ? 43.270 25.363 -38.543 1.00 47.38 163 LYS A C 1
ATOM 1294 O O . LYS A 1 163 ? 42.702 24.772 -37.624 1.00 47.38 163 LYS A O 1
ATOM 1299 N N . PRO A 1 164 ? 43.131 25.006 -39.830 1.00 43.75 164 PRO A N 1
ATOM 1300 C CA . PRO A 1 164 ? 42.447 23.778 -40.214 1.00 43.75 164 PRO A CA 1
ATOM 1301 C C . PRO A 1 164 ? 43.263 22.563 -39.751 1.00 43.75 164 PRO A C 1
ATOM 1303 O O . PRO A 1 164 ? 44.491 22.553 -39.839 1.00 43.75 164 PRO A O 1
ATOM 1306 N N . ALA A 1 165 ? 42.563 21.579 -39.186 1.00 46.47 165 ALA A N 1
ATOM 1307 C CA . ALA A 1 165 ? 43.119 20.305 -38.751 1.00 46.47 165 ALA A CA 1
ATOM 1308 C C . ALA A 1 165 ? 43.325 19.359 -39.957 1.00 46.47 165 ALA A C 1
ATOM 1310 O O . ALA A 1 165 ? 42.665 19.520 -40.986 1.00 46.47 165 ALA A O 1
ATOM 1311 N N . PRO A 1 166 ? 44.233 18.377 -39.838 1.00 48.34 166 PRO A N 1
ATOM 1312 C CA . PRO A 1 166 ? 44.839 17.667 -40.955 1.00 48.34 166 PRO A CA 1
ATOM 1313 C C . PRO A 1 166 ? 43.990 16.457 -41.345 1.00 48.34 166 PRO A C 1
ATOM 1315 O O . PRO A 1 166 ? 44.326 15.348 -40.977 1.00 48.34 166 PRO A O 1
ATOM 1318 N N . ASN A 1 167 ? 42.868 16.662 -42.034 1.00 50.81 167 ASN A N 1
ATOM 1319 C CA . ASN A 1 167 ? 42.062 15.575 -42.620 1.00 50.81 167 ASN A CA 1
ATOM 1320 C C . ASN A 1 167 ? 41.474 15.986 -43.988 1.00 50.81 167 ASN A C 1
ATOM 1322 O O . ASN A 1 167 ? 40.381 15.565 -44.354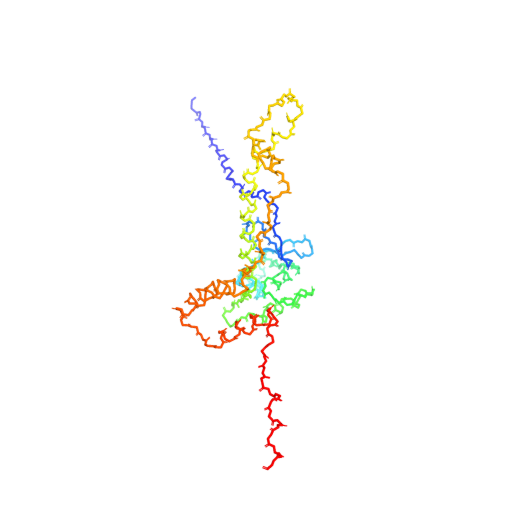 1.00 50.81 167 ASN A O 1
ATOM 1326 N N . GLN A 1 168 ? 42.174 16.855 -44.727 1.00 48.12 168 GLN A N 1
ATOM 1327 C CA . GLN A 1 168 ? 41.770 17.313 -46.066 1.00 48.12 168 GLN A CA 1
ATOM 1328 C C . GLN A 1 168 ? 42.606 16.713 -47.204 1.00 48.12 168 GLN A C 1
ATOM 1330 O O . GLN A 1 168 ? 42.199 16.814 -48.353 1.00 48.12 168 GLN A O 1
ATOM 1335 N N . GLU A 1 169 ? 43.703 16.013 -46.906 1.00 47.47 169 GLU A N 1
ATOM 1336 C CA . GLU A 1 169 ? 44.532 15.377 -47.943 1.00 47.47 169 GLU A CA 1
ATOM 1337 C C . GLU A 1 169 ? 43.892 14.092 -48.505 1.00 47.47 169 GLU A C 1
ATOM 1339 O O . GLU A 1 169 ? 44.061 13.787 -49.678 1.00 47.47 169 GLU A O 1
ATOM 1344 N N . LEU A 1 170 ? 43.047 13.398 -47.732 1.00 49.75 170 LEU A N 1
ATOM 1345 C CA . LEU A 1 170 ? 42.325 12.204 -48.206 1.00 49.75 170 LEU A CA 1
ATOM 1346 C C . LEU A 1 170 ? 41.153 12.519 -49.149 1.00 49.75 170 LEU A C 1
ATOM 1348 O O . LEU A 1 170 ? 40.735 11.661 -49.920 1.00 49.75 170 LEU A O 1
ATOM 1352 N N . PHE A 1 171 ? 40.605 13.736 -49.093 1.00 46.91 171 PHE A N 1
ATOM 1353 C CA . PHE A 1 171 ? 39.478 14.135 -49.945 1.00 46.91 171 PHE A CA 1
ATOM 1354 C C . PHE A 1 171 ? 39.924 14.739 -51.284 1.00 46.91 171 PHE A C 1
ATOM 1356 O O . PHE A 1 171 ? 39.159 14.695 -52.247 1.00 46.91 171 PHE A O 1
ATOM 1363 N N . GLU A 1 172 ? 41.153 15.257 -51.376 1.00 51.50 172 GLU A N 1
ATOM 1364 C CA . GLU A 1 172 ? 41.720 15.748 -52.640 1.00 51.50 172 GLU A CA 1
ATOM 1365 C C . GLU A 1 172 ? 42.307 14.615 -53.501 1.00 51.50 172 GLU A C 1
ATOM 1367 O O . GLU A 1 172 ? 42.287 14.717 -54.726 1.00 51.50 172 GLU A O 1
ATOM 1372 N N . GLU A 1 173 ? 42.716 13.491 -52.900 1.00 50.12 173 GLU A N 1
ATOM 1373 C CA . GLU A 1 173 ? 43.177 12.304 -53.639 1.00 50.12 173 GLU A CA 1
ATOM 1374 C C . GLU A 1 173 ? 42.023 11.552 -54.336 1.00 50.12 173 GLU A C 1
ATOM 1376 O O . GLU A 1 173 ? 42.175 11.075 -55.460 1.00 50.12 173 GLU A O 1
ATOM 1381 N N . ILE A 1 174 ? 40.824 11.530 -53.739 1.00 52.59 174 ILE A N 1
ATOM 1382 C CA . ILE A 1 174 ? 39.640 10.853 -54.307 1.00 52.59 174 ILE A CA 1
ATOM 1383 C C . ILE A 1 174 ? 39.046 11.622 -55.503 1.00 52.59 174 ILE A C 1
ATOM 1385 O O . ILE A 1 174 ? 38.434 11.025 -56.385 1.00 52.59 174 ILE A O 1
ATOM 1389 N N . MET A 1 175 ? 39.254 12.938 -55.581 1.00 57.03 175 MET A N 1
ATOM 1390 C CA . MET A 1 175 ? 38.714 13.788 -56.655 1.00 57.03 175 MET A CA 1
ATOM 1391 C C . MET A 1 175 ? 39.646 13.907 -57.876 1.00 57.03 175 MET A C 1
ATOM 1393 O O . MET A 1 175 ? 39.250 14.485 -58.888 1.00 57.03 175 MET A O 1
ATOM 1397 N N . ALA A 1 176 ? 40.869 13.366 -57.803 1.00 55.00 176 ALA A N 1
ATOM 1398 C CA . ALA A 1 176 ? 41.864 13.428 -58.877 1.00 55.00 176 ALA A CA 1
ATOM 1399 C C . ALA A 1 176 ? 41.857 12.206 -59.822 1.00 55.00 176 ALA A C 1
ATOM 1401 O O . ALA A 1 176 ? 42.599 12.189 -60.805 1.00 55.00 176 ALA A O 1
ATOM 1402 N N . LEU A 1 177 ? 41.013 11.199 -59.573 1.00 45.12 177 LEU A N 1
ATOM 1403 C CA . LEU A 1 177 ? 40.828 10.061 -60.475 1.00 45.12 177 LEU A CA 1
ATOM 1404 C C . LEU A 1 177 ? 39.578 10.287 -61.331 1.00 45.12 177 LEU A C 1
ATOM 1406 O O . LEU A 1 177 ? 38.451 10.284 -60.844 1.00 45.12 177 LEU A O 1
ATOM 1410 N N . GLY A 1 178 ? 39.811 10.549 -62.618 1.00 55.31 178 GLY A N 1
ATOM 1411 C CA . GLY A 1 178 ? 38.770 10.806 -63.608 1.00 55.31 178 GLY A CA 1
ATOM 1412 C C . GLY A 1 178 ? 37.776 9.644 -63.786 1.00 55.31 178 GLY A C 1
ATOM 1413 O O . GLY A 1 178 ? 38.035 8.516 -63.362 1.00 55.31 178 GLY A O 1
ATOM 1414 N N . PRO A 1 179 ? 36.627 9.910 -64.429 1.00 55.19 179 PRO A N 1
ATOM 1415 C CA . PRO A 1 179 ? 35.538 8.955 -64.579 1.00 55.19 179 PRO A CA 1
ATOM 1416 C C . PRO A 1 179 ? 35.831 7.992 -65.732 1.00 55.19 179 PRO A C 1
ATOM 1418 O O . PRO A 1 179 ? 35.305 8.167 -66.819 1.00 55.19 179 PRO A O 1
ATOM 1421 N N . ASP A 1 180 ? 36.688 7.000 -65.509 1.00 50.19 180 ASP A N 1
ATOM 1422 C CA . ASP A 1 180 ? 36.843 5.864 -66.426 1.00 50.19 180 ASP A CA 1
ATOM 1423 C C . ASP A 1 180 ? 37.417 4.652 -65.675 1.00 50.19 180 ASP A C 1
ATOM 1425 O O . ASP A 1 180 ? 38.536 4.200 -65.906 1.00 50.19 180 ASP A O 1
ATOM 1429 N N . VAL A 1 181 ? 36.637 4.115 -64.732 1.00 45.19 181 VAL A N 1
ATOM 1430 C CA . VAL A 1 181 ? 36.827 2.751 -64.223 1.00 45.19 181 VAL A CA 1
ATOM 1431 C C . VAL A 1 181 ? 35.454 2.105 -64.080 1.00 45.19 181 VAL A C 1
ATOM 1433 O O . VAL A 1 181 ? 34.570 2.617 -63.395 1.00 45.19 181 VAL A O 1
ATOM 1436 N N . ALA A 1 182 ? 35.285 0.994 -64.790 1.00 46.09 182 ALA A N 1
ATOM 1437 C CA . ALA A 1 182 ? 34.085 0.180 -64.819 1.00 46.09 182 ALA A CA 1
ATOM 1438 C C . ALA A 1 182 ? 33.603 -0.196 -63.407 1.00 46.09 182 ALA A C 1
ATOM 1440 O O . ALA A 1 182 ? 34.386 -0.609 -62.551 1.00 46.09 182 ALA A O 1
ATOM 1441 N N . LEU A 1 183 ? 32.291 -0.071 -63.209 1.00 42.50 183 LEU A N 1
ATOM 1442 C CA . LEU A 1 183 ? 31.565 -0.529 -62.030 1.00 42.50 183 LEU A CA 1
ATOM 1443 C C . LEU A 1 183 ? 31.882 -2.010 -61.742 1.00 42.50 183 LEU A C 1
ATOM 1445 O O . LEU A 1 183 ? 31.668 -2.842 -62.627 1.00 42.50 183 LEU A O 1
ATOM 1449 N N . PRO A 1 184 ? 32.323 -2.379 -60.526 1.00 45.12 184 PRO A N 1
ATOM 1450 C CA . PRO A 1 184 ? 32.163 -3.743 -60.058 1.00 45.12 184 PRO A CA 1
ATOM 1451 C C . PRO A 1 184 ? 30.686 -3.961 -59.707 1.00 45.12 184 PRO A C 1
ATOM 1453 O O . PRO A 1 184 ? 30.068 -3.165 -58.996 1.00 45.12 184 PRO A O 1
ATOM 1456 N N . ASN A 1 185 ? 30.119 -5.028 -60.261 1.00 54.06 185 ASN A N 1
ATOM 1457 C CA . ASN A 1 185 ? 28.735 -5.441 -60.062 1.00 54.06 185 ASN A CA 1
ATOM 1458 C C . ASN A 1 185 ? 28.406 -5.600 -58.562 1.00 54.06 185 ASN A C 1
ATOM 1460 O O . ASN A 1 185 ? 29.194 -6.211 -57.836 1.00 54.06 185 ASN A O 1
ATOM 1464 N N . PRO A 1 186 ? 27.250 -5.101 -58.087 1.00 51.41 186 PRO A N 1
ATOM 1465 C CA . PRO A 1 186 ? 26.759 -5.360 -56.742 1.00 51.41 186 PRO A CA 1
ATOM 1466 C C . PRO A 1 186 ? 26.046 -6.717 -56.701 1.00 51.41 186 PRO A C 1
ATOM 1468 O O . PRO A 1 186 ? 24.820 -6.773 -56.646 1.00 51.41 186 PRO A O 1
ATOM 1471 N N . ASP A 1 187 ? 26.813 -7.804 -56.719 1.00 39.72 187 ASP A N 1
ATOM 1472 C CA . ASP A 1 187 ? 26.268 -9.135 -56.467 1.00 39.72 187 ASP A CA 1
ATOM 1473 C C . ASP A 1 187 ? 26.554 -9.574 -55.023 1.00 39.72 187 ASP A C 1
ATOM 1475 O O . ASP A 1 187 ? 27.695 -9.770 -54.605 1.00 39.72 187 ASP A O 1
ATOM 1479 N N . THR A 1 188 ? 25.443 -9.774 -54.304 1.00 48.50 188 THR A N 1
ATOM 1480 C CA . THR A 1 188 ? 25.216 -10.774 -53.246 1.00 48.50 188 THR A CA 1
ATOM 1481 C C . THR A 1 188 ? 25.995 -10.658 -51.931 1.00 48.50 188 THR A C 1
ATOM 1483 O O . THR A 1 188 ? 26.916 -11.419 -51.671 1.00 48.50 188 THR A O 1
ATOM 1486 N N . ILE A 1 189 ? 25.492 -9.821 -51.017 1.00 47.06 189 ILE A N 1
ATOM 1487 C CA . ILE A 1 189 ? 25.333 -10.263 -49.620 1.00 47.06 189 ILE A CA 1
ATOM 1488 C C . ILE A 1 189 ? 23.944 -10.894 -49.575 1.00 47.06 189 ILE A C 1
ATOM 1490 O O . ILE A 1 189 ? 22.931 -10.193 -49.660 1.00 47.06 189 ILE A O 1
ATOM 1494 N N . THR A 1 190 ? 23.885 -12.222 -49.587 1.00 50.78 190 THR A N 1
ATOM 1495 C CA . THR A 1 190 ? 22.618 -12.948 -49.532 1.00 50.78 190 THR A CA 1
ATOM 1496 C C . THR A 1 190 ? 22.018 -12.796 -48.137 1.00 50.78 190 THR A C 1
ATOM 1498 O O . THR A 1 190 ? 22.707 -12.838 -47.121 1.00 50.78 190 THR A O 1
ATOM 1501 N N . VAL A 1 191 ? 20.698 -12.616 -48.085 1.00 50.28 191 VAL A N 1
ATOM 1502 C CA . VAL A 1 191 ? 19.906 -12.490 -46.845 1.00 50.28 191 VAL A CA 1
ATOM 1503 C C . VAL A 1 191 ? 20.121 -13.696 -45.907 1.00 50.28 191 VAL A C 1
ATOM 1505 O O . VAL A 1 191 ? 19.883 -13.597 -44.707 1.00 50.28 191 VAL A O 1
ATOM 1508 N N . GLU A 1 192 ? 20.624 -14.806 -46.448 1.00 53.88 192 GLU A N 1
ATOM 1509 C CA . GLU A 1 192 ? 20.984 -16.039 -45.749 1.00 53.88 192 GLU A CA 1
ATOM 1510 C C . GLU A 1 192 ? 22.136 -15.861 -44.743 1.00 53.88 192 GLU A C 1
ATOM 1512 O O . GLU A 1 192 ? 22.009 -16.364 -43.632 1.00 53.88 192 GLU A O 1
ATOM 1517 N N . GLU A 1 193 ? 23.184 -15.075 -45.031 1.00 57.47 193 GLU A N 1
ATOM 1518 C CA . GLU A 1 193 ? 24.286 -14.859 -44.064 1.00 57.47 193 GLU A CA 1
ATOM 1519 C C . GLU A 1 193 ? 23.836 -14.029 -42.851 1.00 57.47 193 GLU A C 1
ATOM 1521 O O . GLU A 1 193 ? 24.208 -14.310 -41.711 1.00 57.47 193 GLU A O 1
ATOM 1526 N N . VAL A 1 194 ? 22.964 -13.040 -43.072 1.00 56.56 194 VAL A N 1
ATOM 1527 C CA . VAL A 1 194 ? 22.393 -12.222 -41.988 1.00 56.56 194 VAL A CA 1
ATOM 1528 C C . VAL A 1 194 ? 21.389 -13.036 -41.161 1.00 56.56 194 VAL A C 1
ATOM 1530 O O . VAL A 1 194 ? 21.303 -12.873 -39.944 1.00 56.56 194 VAL A O 1
ATOM 1533 N N . LEU A 1 195 ? 20.645 -13.946 -41.798 1.00 55.69 195 LEU A N 1
ATOM 1534 C CA . LEU A 1 195 ? 19.745 -14.879 -41.116 1.00 55.69 195 LEU A CA 1
ATOM 1535 C C . LEU A 1 195 ? 20.513 -15.909 -40.280 1.00 55.69 195 LEU A C 1
ATOM 1537 O O . LEU A 1 195 ? 20.110 -16.161 -39.146 1.00 55.69 195 LEU A O 1
ATOM 1541 N N . GLU A 1 196 ? 21.623 -16.459 -40.776 1.00 59.75 196 GLU A N 1
ATOM 1542 C CA . GLU A 1 196 ? 22.459 -17.394 -40.011 1.00 59.75 196 GLU A CA 1
ATOM 1543 C C . GLU A 1 196 ? 23.066 -16.738 -38.764 1.00 59.75 196 GLU A C 1
ATOM 1545 O O . GLU A 1 196 ? 23.081 -17.347 -37.690 1.00 59.75 196 GLU A O 1
ATOM 1550 N N . GLU A 1 197 ? 23.487 -15.473 -38.853 1.00 58.16 197 GLU A N 1
ATOM 1551 C CA . GLU A 1 197 ? 24.030 -14.739 -37.706 1.00 58.16 197 GLU A CA 1
ATOM 1552 C C . GLU A 1 197 ? 22.948 -14.430 -36.648 1.00 58.16 197 GLU A C 1
ATOM 1554 O O . GLU A 1 197 ? 23.171 -14.612 -35.446 1.00 58.16 197 GLU A O 1
ATOM 1559 N N . VAL A 1 198 ? 21.730 -14.075 -37.076 1.00 57.66 198 VAL A N 1
ATOM 1560 C CA . VAL A 1 198 ? 20.581 -13.830 -36.180 1.00 57.66 198 VAL A CA 1
ATOM 1561 C C . VAL A 1 198 ? 20.059 -15.126 -35.541 1.00 57.66 198 VAL A C 1
ATOM 1563 O O . VAL A 1 198 ? 19.694 -15.134 -34.359 1.00 57.66 198 VAL A O 1
ATOM 1566 N N . VAL A 1 199 ? 20.067 -16.244 -36.274 1.00 63.94 199 VAL A N 1
ATOM 1567 C CA . VAL A 1 199 ? 19.716 -17.574 -35.744 1.00 63.94 199 VAL A CA 1
ATOM 1568 C C . VAL A 1 199 ? 20.749 -18.031 -34.711 1.00 63.94 199 VAL A C 1
ATOM 1570 O O . VAL A 1 199 ? 20.374 -18.529 -33.648 1.00 63.94 199 VAL A O 1
ATOM 1573 N N . LYS A 1 200 ? 22.041 -17.781 -34.950 1.00 61.75 200 LYS A N 1
ATOM 1574 C CA . LYS A 1 200 ? 23.115 -18.102 -33.999 1.00 61.75 200 LYS A CA 1
ATOM 1575 C C . LYS A 1 200 ? 22.995 -17.303 -32.696 1.00 61.75 200 LYS A C 1
ATOM 1577 O O . LYS A 1 200 ? 23.036 -17.889 -31.617 1.00 61.75 200 LYS A O 1
ATOM 1582 N N . MET A 1 201 ? 22.719 -15.998 -32.781 1.00 55.38 201 MET A N 1
ATOM 1583 C CA . MET A 1 201 ? 22.472 -15.148 -31.603 1.00 55.38 201 MET A CA 1
ATOM 1584 C C . MET A 1 201 ? 21.232 -15.561 -30.792 1.00 55.38 201 MET A C 1
ATOM 1586 O O . MET A 1 201 ? 21.169 -15.324 -29.583 1.00 55.38 201 MET A O 1
ATOM 1590 N N . SER A 1 202 ? 20.239 -16.163 -31.447 1.00 57.28 202 SER A N 1
ATOM 1591 C CA . SER A 1 202 ? 19.011 -16.637 -30.803 1.00 57.28 20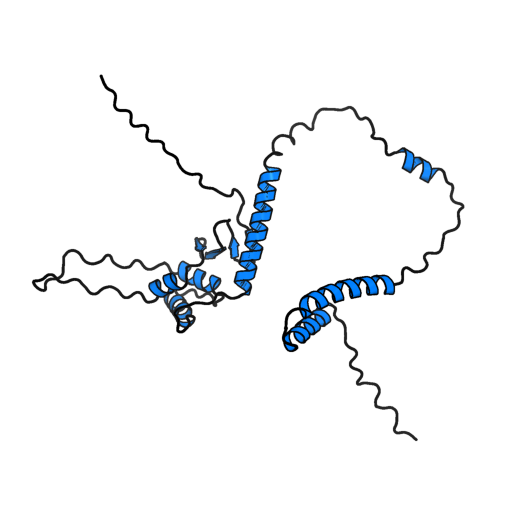2 SER A CA 1
ATOM 1592 C C . SER A 1 202 ? 19.232 -17.981 -30.104 1.00 57.28 202 SER A C 1
ATOM 1594 O O . SER A 1 202 ? 18.811 -18.152 -28.960 1.00 57.28 202 SER A O 1
ATOM 1596 N N . ASN A 1 203 ? 19.979 -18.894 -30.729 1.00 58.75 203 ASN A N 1
ATOM 1597 C CA . ASN A 1 203 ? 20.300 -20.200 -30.154 1.00 58.75 203 ASN A CA 1
ATOM 1598 C C . ASN A 1 203 ? 21.200 -20.108 -28.917 1.00 58.75 203 ASN A C 1
ATOM 1600 O O . ASN A 1 203 ? 20.985 -20.865 -27.978 1.00 58.75 203 ASN A O 1
ATOM 1604 N N . ASP A 1 204 ? 22.124 -19.147 -28.841 1.00 54.81 204 ASP A N 1
ATOM 1605 C CA . ASP A 1 204 ? 22.949 -18.954 -27.637 1.00 54.81 204 ASP A CA 1
ATOM 1606 C C . ASP A 1 204 ? 22.123 -18.447 -26.435 1.00 54.81 204 ASP A C 1
ATOM 1608 O O . ASP A 1 204 ? 22.409 -18.777 -25.282 1.00 54.81 204 ASP A O 1
ATOM 1612 N N . ARG A 1 205 ? 21.038 -17.699 -26.688 1.00 54.28 205 ARG A N 1
ATOM 1613 C CA . ARG A 1 205 ? 20.083 -17.262 -25.649 1.00 54.28 205 ARG A CA 1
ATOM 1614 C C . ARG A 1 205 ? 19.123 -18.376 -25.229 1.00 54.28 205 ARG A C 1
ATOM 1616 O O . ARG A 1 205 ? 18.758 -18.455 -24.056 1.00 54.28 205 ARG A O 1
ATOM 1623 N N . VAL A 1 206 ? 18.748 -19.254 -26.159 1.00 55.69 206 VAL A N 1
ATOM 1624 C CA . VAL A 1 206 ? 17.938 -20.450 -25.874 1.00 55.69 206 VAL A CA 1
ATOM 1625 C C . VAL A 1 206 ? 18.771 -21.519 -25.143 1.00 55.69 206 VAL A C 1
ATOM 1627 O O . VAL A 1 206 ? 18.317 -22.103 -24.166 1.00 55.69 206 VAL A O 1
ATOM 1630 N N . ALA A 1 207 ? 20.040 -21.714 -25.506 1.00 55.66 207 ALA A N 1
ATOM 1631 C CA . ALA A 1 207 ? 20.949 -22.623 -24.803 1.00 55.66 207 ALA A CA 1
ATOM 1632 C C . ALA A 1 207 ? 21.252 -22.156 -23.366 1.00 55.66 207 ALA A C 1
ATOM 1634 O O . ALA A 1 207 ? 21.346 -22.978 -22.455 1.00 55.66 207 ALA A O 1
ATOM 1635 N N . ALA A 1 208 ? 21.331 -20.839 -23.139 1.00 55.88 208 ALA A N 1
ATOM 1636 C CA . ALA A 1 208 ? 21.473 -20.271 -21.799 1.00 55.88 208 ALA A CA 1
ATOM 1637 C C . ALA A 1 208 ? 20.218 -20.451 -20.917 1.00 55.88 208 ALA A C 1
ATOM 1639 O O . ALA A 1 208 ? 20.338 -20.424 -19.695 1.00 55.88 208 ALA A O 1
ATOM 1640 N N . THR A 1 209 ? 19.035 -20.656 -21.511 1.00 51.38 209 THR A N 1
ATOM 1641 C CA . THR A 1 209 ? 17.765 -20.866 -20.787 1.00 51.38 209 THR A CA 1
ATOM 1642 C C . THR A 1 209 ? 17.413 -22.346 -20.592 1.00 51.38 209 THR A C 1
ATOM 1644 O O . THR A 1 209 ? 16.790 -22.685 -19.592 1.00 51.38 209 THR A O 1
ATOM 1647 N N . LEU A 1 210 ? 17.899 -23.252 -21.451 1.00 48.97 210 LEU A N 1
ATOM 1648 C CA . LEU A 1 210 ? 17.718 -24.710 -21.314 1.00 48.97 210 LEU A CA 1
ATOM 1649 C C . LEU A 1 210 ? 18.660 -25.384 -20.291 1.00 48.97 210 LEU A C 1
ATOM 1651 O O . LEU A 1 210 ? 18.502 -26.568 -20.000 1.00 48.97 210 LEU A O 1
ATOM 1655 N N . SER A 1 211 ? 19.640 -24.663 -19.727 1.00 49.84 211 SER A N 1
ATOM 1656 C CA . SER A 1 211 ? 20.552 -25.201 -18.695 1.00 49.84 211 SER A CA 1
ATOM 1657 C C . SER A 1 211 ? 19.943 -25.234 -17.284 1.00 49.84 211 SER A C 1
ATOM 1659 O O . SER A 1 211 ? 20.562 -25.756 -16.354 1.00 49.84 211 SER A O 1
ATOM 1661 N N . THR A 1 212 ? 18.747 -24.689 -17.106 1.00 53.75 212 THR A N 1
ATOM 1662 C CA . THR A 1 212 ? 17.971 -24.755 -15.867 1.00 53.75 212 THR A CA 1
ATOM 1663 C C . THR A 1 212 ? 16.653 -25.434 -16.198 1.00 53.75 212 THR A C 1
ATOM 1665 O O . THR A 1 212 ? 16.055 -25.111 -17.213 1.00 53.75 212 THR A O 1
ATOM 1668 N N . SER A 1 213 ? 16.233 -26.415 -15.400 1.00 48.47 213 SER A N 1
ATOM 1669 C CA . SER A 1 213 ? 14.994 -27.175 -15.602 1.00 48.47 213 SER A CA 1
ATOM 1670 C C . SER A 1 213 ? 13.794 -26.233 -15.731 1.00 48.47 213 SER A C 1
ATOM 1672 O O . SER A 1 213 ? 13.353 -25.673 -14.728 1.00 48.47 213 SER A O 1
ATOM 1674 N N . VAL A 1 214 ? 13.298 -26.042 -16.949 1.00 55.00 214 VAL A N 1
ATOM 1675 C CA . VAL A 1 214 ? 12.124 -25.214 -17.236 1.00 55.00 214 VAL A CA 1
ATOM 1676 C C . VAL A 1 214 ? 11.060 -26.103 -17.867 1.00 55.00 214 VAL A C 1
ATOM 1678 O O . VAL A 1 214 ? 11.360 -26.943 -18.722 1.00 55.00 214 VAL A O 1
ATOM 1681 N N . ASP A 1 215 ? 9.831 -25.933 -17.391 1.00 63.62 215 ASP A N 1
ATOM 1682 C CA . ASP A 1 215 ? 8.643 -26.637 -17.851 1.00 63.62 215 ASP A CA 1
ATOM 1683 C C . ASP A 1 215 ? 8.390 -26.354 -19.341 1.00 63.62 215 ASP A C 1
ATOM 1685 O O . ASP A 1 215 ? 8.412 -25.212 -19.800 1.00 63.62 215 ASP A O 1
ATOM 1689 N N . LEU A 1 216 ? 8.145 -27.415 -20.117 1.00 64.69 216 LEU A N 1
ATOM 1690 C CA . LEU A 1 216 ? 7.984 -27.352 -21.579 1.00 64.69 216 LEU A CA 1
ATOM 1691 C C . LEU A 1 216 ? 6.829 -26.439 -22.034 1.00 64.69 216 LEU A C 1
ATOM 1693 O O . LEU A 1 216 ? 6.855 -25.953 -23.164 1.00 64.69 216 LEU A O 1
ATOM 1697 N N . GLU A 1 217 ? 5.842 -26.189 -21.170 1.00 72.50 217 GLU A N 1
ATOM 1698 C CA . GLU A 1 217 ? 4.726 -25.277 -21.449 1.00 72.50 217 GLU A CA 1
ATOM 1699 C C . GLU A 1 217 ? 5.181 -23.809 -21.519 1.00 72.50 217 GLU A C 1
ATOM 1701 O O . GLU A 1 217 ? 4.754 -23.081 -22.411 1.00 72.50 217 GLU A O 1
ATOM 1706 N N . GLU A 1 218 ? 6.133 -23.388 -20.678 1.00 71.19 218 GLU A N 1
ATOM 1707 C CA . GLU A 1 218 ? 6.659 -22.013 -20.688 1.00 71.19 218 GLU A CA 1
ATOM 1708 C C . GLU A 1 218 ? 7.508 -21.745 -21.942 1.00 71.19 218 GLU A C 1
ATOM 1710 O O . GLU A 1 218 ? 7.489 -20.654 -22.515 1.00 71.19 218 GLU A O 1
ATOM 1715 N N . VAL A 1 219 ? 8.211 -22.772 -22.432 1.00 69.94 219 VAL A N 1
ATOM 1716 C CA . VAL A 1 219 ? 8.984 -22.691 -23.679 1.00 69.94 219 VAL A CA 1
ATOM 1717 C C . VAL A 1 219 ? 8.062 -22.515 -24.889 1.00 69.94 219 VAL A C 1
ATOM 1719 O O . VAL A 1 219 ? 8.389 -21.744 -25.794 1.00 69.94 219 VAL A O 1
ATOM 1722 N N . LEU A 1 220 ? 6.908 -23.191 -24.905 1.00 78.69 220 LEU A N 1
ATOM 1723 C CA . LEU A 1 220 ? 5.911 -23.061 -25.972 1.00 78.69 220 LEU A CA 1
ATOM 1724 C C . LEU A 1 220 ? 5.271 -21.666 -25.997 1.00 78.69 220 LEU A C 1
ATOM 1726 O O . LEU A 1 220 ? 5.125 -21.109 -27.085 1.00 78.69 220 LEU A O 1
ATOM 1730 N N . ASP A 1 221 ? 4.977 -21.078 -24.834 1.00 75.62 221 ASP A N 1
ATOM 1731 C CA . ASP A 1 221 ? 4.425 -19.718 -24.722 1.00 75.62 221 ASP A CA 1
ATOM 1732 C C . ASP A 1 221 ? 5.415 -18.633 -25.177 1.00 75.62 221 ASP A C 1
ATOM 1734 O O . ASP A 1 221 ? 5.042 -17.655 -25.830 1.00 75.62 221 ASP A O 1
ATOM 1738 N N . ILE A 1 222 ? 6.708 -18.811 -24.894 1.00 75.69 222 ILE A N 1
ATOM 1739 C CA . ILE A 1 222 ? 7.741 -17.896 -25.396 1.00 75.69 222 ILE A CA 1
ATOM 1740 C C . ILE A 1 222 ? 7.871 -18.027 -26.918 1.00 75.69 222 ILE A C 1
ATOM 1742 O O . ILE A 1 222 ? 8.036 -17.021 -27.613 1.00 75.69 222 ILE A O 1
ATOM 1746 N N . LEU A 1 223 ? 7.790 -19.250 -27.453 1.00 75.69 223 LEU A N 1
ATOM 1747 C CA . LEU A 1 223 ? 7.892 -19.479 -28.893 1.00 75.69 223 LEU A CA 1
ATOM 1748 C C . LEU A 1 223 ? 6.718 -18.853 -29.657 1.00 75.69 223 LEU A C 1
ATOM 1750 O O . LEU A 1 223 ? 6.943 -18.215 -30.686 1.00 75.69 223 LEU A O 1
ATOM 1754 N N . THR A 1 224 ? 5.485 -18.997 -29.163 1.00 79.06 224 THR A N 1
ATOM 1755 C CA . THR A 1 224 ? 4.290 -18.402 -29.787 1.00 79.06 224 THR A CA 1
ATOM 1756 C C . THR A 1 224 ? 4.331 -16.875 -29.744 1.00 79.06 224 THR A C 1
ATOM 1758 O O . THR A 1 224 ? 4.117 -16.242 -30.777 1.00 79.06 224 THR A O 1
ATOM 1761 N N . ASP A 1 225 ? 4.732 -16.272 -28.620 1.00 79.12 225 ASP A N 1
ATOM 1762 C CA . ASP A 1 225 ? 4.877 -14.814 -28.494 1.00 79.12 225 ASP A CA 1
ATOM 1763 C C . ASP A 1 225 ? 5.998 -14.244 -29.388 1.00 79.12 225 ASP A C 1
ATOM 1765 O O . ASP A 1 225 ? 5.914 -13.120 -29.895 1.00 79.12 225 ASP A O 1
ATOM 1769 N N . VAL A 1 226 ? 7.062 -15.013 -29.639 1.00 76.00 226 VAL A N 1
ATOM 1770 C CA . VAL A 1 226 ? 8.078 -14.643 -30.636 1.00 76.00 226 VAL A CA 1
ATOM 1771 C C . VAL A 1 226 ? 7.500 -14.738 -32.051 1.00 76.00 226 VAL A C 1
ATOM 1773 O O . VAL A 1 226 ? 7.640 -13.787 -32.822 1.00 76.00 226 VAL A O 1
ATOM 1776 N N . MET A 1 227 ? 6.806 -15.823 -32.407 1.00 78.19 227 MET A N 1
ATOM 1777 C CA . MET A 1 227 ? 6.220 -15.969 -33.748 1.00 78.19 227 MET A CA 1
ATOM 1778 C C . MET A 1 227 ? 5.188 -14.875 -34.071 1.00 78.19 227 MET A C 1
ATOM 1780 O O . MET A 1 227 ? 5.212 -14.325 -35.180 1.00 78.19 227 MET A O 1
ATOM 1784 N N . ASP A 1 228 ? 4.358 -14.490 -33.098 1.00 76.00 228 ASP A N 1
ATOM 1785 C CA . ASP A 1 228 ? 3.363 -13.422 -33.245 1.00 76.00 228 ASP A CA 1
ATOM 1786 C C . ASP A 1 228 ? 4.010 -12.045 -33.419 1.00 76.00 228 ASP A C 1
ATOM 1788 O O . ASP A 1 228 ? 3.602 -11.257 -34.282 1.00 76.00 228 ASP A O 1
ATOM 1792 N N . ARG A 1 229 ? 5.082 -11.760 -32.667 1.00 79.75 229 ARG A N 1
ATOM 1793 C CA . ARG A 1 229 ? 5.827 -10.495 -32.783 1.00 79.75 229 ARG A CA 1
ATOM 1794 C C . ARG A 1 229 ? 6.454 -10.296 -34.159 1.00 79.75 229 ARG A C 1
ATOM 1796 O O . ARG A 1 229 ? 6.497 -9.163 -34.643 1.00 79.75 229 ARG A O 1
ATOM 1803 N N . TYR A 1 230 ? 6.890 -11.372 -34.807 1.00 73.00 230 TYR A N 1
ATOM 1804 C CA . TYR A 1 230 ? 7.482 -11.313 -36.145 1.00 73.00 230 TYR A CA 1
ATOM 1805 C C . TYR A 1 230 ? 6.477 -11.561 -37.279 1.00 73.00 230 TYR A C 1
ATOM 1807 O O . TYR A 1 230 ? 6.869 -11.552 -38.446 1.00 73.00 230 TYR A O 1
ATOM 1815 N N . LYS A 1 231 ? 5.179 -11.728 -36.968 1.00 76.94 231 LYS A N 1
ATOM 1816 C CA . LYS A 1 231 ? 4.115 -12.053 -37.940 1.00 76.94 231 LYS A CA 1
ATOM 1817 C C . LYS A 1 231 ? 4.495 -13.221 -38.855 1.00 76.94 231 LYS A C 1
ATOM 1819 O O . LYS A 1 231 ? 4.151 -13.227 -40.042 1.00 76.94 231 LYS A O 1
ATOM 1824 N N . ILE A 1 232 ? 5.224 -14.197 -38.317 1.00 62.69 232 ILE A N 1
ATOM 1825 C CA . ILE A 1 232 ? 5.626 -15.378 -39.072 1.00 62.69 232 ILE A CA 1
ATOM 1826 C C . ILE A 1 232 ? 4.375 -16.239 -39.195 1.00 62.69 232 ILE A C 1
ATOM 1828 O O . ILE A 1 232 ? 3.984 -16.929 -38.260 1.00 62.69 232 ILE A O 1
ATOM 1832 N N . LYS A 1 233 ? 3.702 -16.163 -40.346 1.00 58.00 233 LYS A N 1
ATOM 1833 C CA . LYS A 1 233 ? 2.598 -17.070 -40.655 1.00 58.00 233 LYS A CA 1
ATOM 1834 C C . LYS A 1 233 ? 3.186 -18.468 -40.793 1.00 58.00 233 LYS A C 1
ATOM 1836 O O . LYS A 1 233 ? 3.848 -18.758 -41.791 1.00 58.00 233 LYS A O 1
ATOM 1841 N N . THR A 1 234 ? 2.949 -19.328 -39.809 1.00 56.25 234 THR A N 1
ATOM 1842 C CA . THR A 1 234 ? 3.127 -20.762 -39.999 1.00 56.25 234 THR A CA 1
ATOM 1843 C C . THR A 1 234 ? 2.163 -21.167 -41.107 1.00 56.25 234 THR A C 1
ATOM 1845 O O . THR A 1 234 ? 0.947 -21.023 -40.994 1.00 56.25 234 THR A O 1
ATOM 1848 N N . LYS A 1 235 ? 2.704 -21.589 -42.251 1.00 50.53 235 LYS A N 1
ATOM 1849 C CA . LYS A 1 235 ? 1.905 -22.263 -43.271 1.00 50.53 235 LYS A CA 1
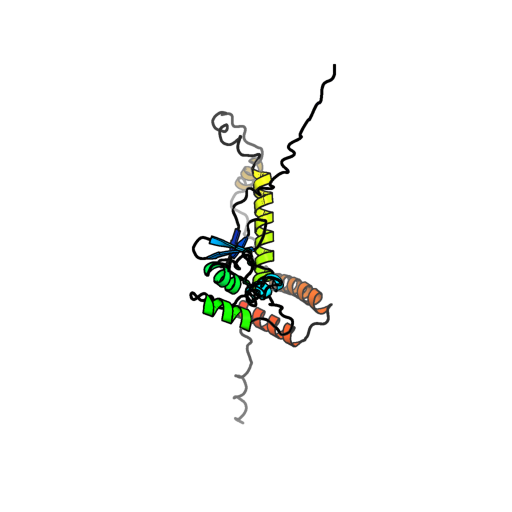ATOM 1850 C C . LYS A 1 235 ? 1.537 -23.626 -42.693 1.00 50.53 235 LYS A C 1
ATOM 1852 O O . LYS A 1 235 ? 2.267 -24.592 -42.883 1.00 50.53 235 LYS A O 1
ATOM 1857 N N . THR A 1 236 ? 0.456 -23.692 -41.927 1.00 51.69 236 THR A N 1
ATOM 1858 C CA . THR A 1 236 ? -0.231 -24.954 -41.669 1.00 51.69 236 THR A CA 1
ATOM 1859 C C . THR A 1 236 ? -0.767 -25.431 -43.010 1.00 51.69 236 THR A C 1
ATOM 1861 O O . THR A 1 236 ? -1.709 -24.869 -43.562 1.00 51.69 236 THR A O 1
ATOM 1864 N N . SER A 1 237 ? -0.054 -26.398 -43.580 1.00 47.09 237 SER A N 1
ATOM 1865 C CA . SER A 1 237 ? -0.391 -27.114 -44.800 1.00 47.09 237 SER A CA 1
ATOM 1866 C C . SER A 1 237 ? -1.681 -27.907 -44.585 1.00 47.09 237 SER A C 1
ATOM 1868 O O . SER A 1 237 ? -1.641 -29.040 -44.108 1.00 47.09 237 SER A O 1
ATOM 1870 N N . GLU A 1 238 ? -2.820 -27.302 -44.902 1.00 54.53 238 GLU A N 1
ATOM 1871 C CA . GLU A 1 238 ? -4.121 -27.984 -44.944 1.00 54.53 238 GLU A CA 1
ATOM 1872 C C . GLU A 1 238 ? -4.817 -27.848 -46.315 1.00 54.53 238 GLU A C 1
ATOM 1874 O O . GLU A 1 238 ? -5.930 -28.329 -46.470 1.00 54.53 238 GLU A O 1
ATOM 1879 N N . GLU A 1 239 ? -4.160 -27.271 -47.334 1.00 55.78 239 GLU A N 1
ATOM 1880 C CA . GLU A 1 239 ? -4.763 -27.040 -48.666 1.00 55.78 239 GLU A CA 1
ATOM 1881 C C . GLU A 1 239 ? -4.314 -27.993 -49.799 1.00 55.78 239 GLU A C 1
ATOM 1883 O O . GLU A 1 239 ? -4.871 -27.908 -50.884 1.00 55.78 239 GLU A O 1
ATOM 1888 N N . ASP A 1 240 ? -3.423 -28.970 -49.578 1.00 53.62 240 ASP A N 1
ATOM 1889 C CA . ASP A 1 240 ? -2.957 -29.875 -50.660 1.00 53.62 240 ASP A CA 1
ATOM 1890 C C . ASP A 1 240 ? -3.524 -31.311 -50.575 1.00 53.62 240 ASP A C 1
ATOM 1892 O O . ASP A 1 240 ? -2.828 -32.282 -50.876 1.00 53.62 240 ASP A O 1
ATOM 1896 N N . ARG A 1 241 ? -4.781 -31.502 -50.139 1.00 54.94 241 ARG A N 1
ATOM 1897 C CA . ARG A 1 241 ? -5.388 -32.852 -50.052 1.00 54.94 241 ARG A CA 1
ATOM 1898 C C . ARG A 1 241 ? -6.726 -33.042 -50.771 1.00 54.94 241 ARG A C 1
ATOM 1900 O O . ARG A 1 241 ? -7.483 -33.933 -50.400 1.00 54.94 241 ARG A O 1
ATOM 1907 N N . GLU A 1 242 ? -6.973 -32.278 -51.831 1.00 58.25 242 GLU A N 1
ATOM 1908 C CA . GLU A 1 242 ? -8.109 -32.498 -52.741 1.00 58.25 242 GLU A CA 1
ATOM 1909 C C . GLU A 1 242 ? -7.685 -32.625 -54.218 1.00 58.25 242 GLU A C 1
ATOM 1911 O O . GLU A 1 242 ? -8.351 -32.088 -55.087 1.00 58.25 242 GLU A O 1
ATOM 1916 N N . GLU A 1 243 ? -6.611 -33.354 -54.548 1.00 59.41 243 GLU A N 1
ATOM 1917 C CA . GLU A 1 243 ? -6.359 -33.776 -55.944 1.00 59.41 243 GLU A CA 1
ATOM 1918 C C . GLU A 1 243 ? -5.734 -35.185 -56.042 1.00 59.41 243 GLU A C 1
ATOM 1920 O O . GLU A 1 243 ? -4.690 -35.359 -56.647 1.00 59.41 243 GLU A O 1
ATOM 1925 N N . GLU A 1 244 ? -6.365 -36.219 -55.472 1.00 57.22 244 GLU A N 1
ATOM 1926 C CA . GLU A 1 244 ? -6.193 -37.614 -55.940 1.00 57.22 244 GLU A CA 1
ATOM 1927 C C . GLU A 1 244 ? -7.481 -38.429 -55.694 1.00 57.22 244 GLU A C 1
ATOM 1929 O O . GLU A 1 244 ? -7.522 -39.358 -54.894 1.00 57.22 244 GLU A O 1
ATOM 1934 N N . GLU A 1 245 ? -8.566 -38.079 -56.389 1.00 61.09 245 GLU A N 1
ATOM 1935 C CA . GLU A 1 245 ? -9.655 -39.031 -56.673 1.00 61.09 245 GLU A CA 1
ATOM 1936 C C . GLU A 1 245 ? -10.266 -38.763 -58.058 1.00 61.09 245 GLU A C 1
ATOM 1938 O O . GLU A 1 245 ? -11.465 -38.560 -58.204 1.00 61.09 245 GLU A O 1
ATOM 1943 N N . ILE A 1 246 ? -9.427 -38.743 -59.100 1.00 61.16 246 ILE A N 1
ATOM 1944 C CA . ILE A 1 246 ? -9.850 -39.033 -60.479 1.00 61.16 246 ILE A CA 1
ATOM 1945 C C . ILE A 1 246 ? -8.714 -39.785 -61.185 1.00 61.16 246 ILE A C 1
ATOM 1947 O O . ILE A 1 246 ? -7.890 -39.160 -61.850 1.00 61.16 246 ILE A O 1
ATOM 1951 N N . LEU A 1 247 ? -8.676 -41.115 -61.024 1.00 52.19 247 LEU A N 1
ATOM 1952 C CA . LEU A 1 247 ? -8.471 -42.117 -62.091 1.00 52.19 247 LEU A CA 1
ATOM 1953 C C . LEU A 1 247 ? -8.522 -43.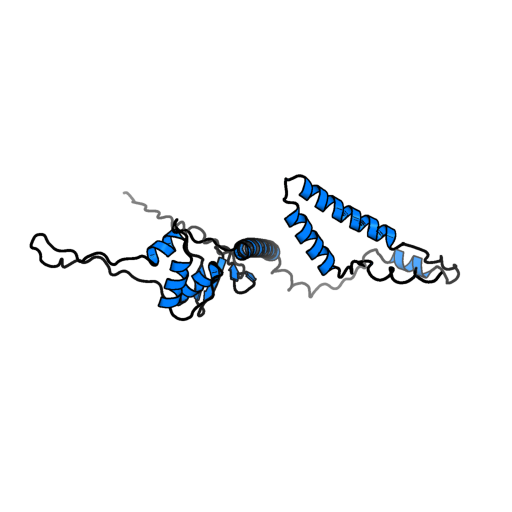548 -61.543 1.00 52.19 247 LEU A C 1
ATOM 1955 O O . LEU A 1 247 ? -7.678 -43.897 -60.692 1.00 52.19 247 LEU A O 1
#

pLDDT: mean 74.47, std 20.81, range [39.0, 97.88]

Radius of gyration: 34.58 Å; chains: 1; bounding box: 60×78×109 Å

Foldseek 3Di:
DDDDDDPPPPCPDDPPQLVDDWDDDPQWTDRLPFIWHQFPNDTEGADFLVVLLCLLPPDQDDFDADPVRHGDPDGPPDDDHDDQRRLQRNCVQQVHDRDRDSVVSSVRSNVQADPVSHHDRDPVNVVVRVVSNVVSVVVSVVCVVCVVVPPPPPPPPDDDDDDDDPDCVVVVVVVPDDPDDDDDDPDDPDVVVVVVVVVVVVVVVVVVVVVDDDDVVVVVVVVVVVCVVVVPPDPPPPPPPPPPDDD

Sequence (247 aa):
MPRRRRDSESDTALSTESSSSPVSRDGFFYDGHGLFVEVDSIRHYREDSDSLHALLTHVDPPPVYTKSGTLAKRQPPPFKDRPGHFYRAQLVHYGLKPVTVKKAAKGLLLSAFDQDNTLAVPDRILRLEADLKAKFEQKDKATETCGNKKTVVDSFVRNKKLKPAPNQELFEEIMALGPDVALPNPDTITVEEVLEEVVKMSNDRVAATLSTSVDLEEVLDILTDVMDRYKIKTKTSEEDREEEEIL

Secondary structure (DSSP, 8-state):
-------------------SPPEEETTEEE-SS-EEEEETTEEEEPPPHHHHHHHHS--PPPPPBPTTSSBPSSPPPPP-PPPHHHHHHHHHHTTPPP-S-HHHHHHHHHHH--TTS--PPPHHHHHHHHHHHHHHHHHHHHHHHHGGGTTSTTS-S--------S-SHHHHHHTTS-S--PPPP-----HHHHHHHHHHHHHHHHHHHTTS---HHHHHHHHHHHHHHTT-------SS-SS----